Protein AF-A0A066W094-F1 (afdb_monomer)

Radius of gyration: 25.91 Å; Cα contacts (8 Å, |Δi|>4): 221; chains: 1; bounding box: 79×66×66 Å

Organism: Tilletiaria anomala (strain ATCC 24038 / CBS 436.72 / UBC 951) (NCBI:txid1037660)

Mean predicted aligned error: 10.12 Å

Nearest PDB structures (foldseek):
  5d5u-assembly1_B-2  TM=9.023E-01  e=1.800E-08  Homo sapiens
  7dci-assembly1_A-2  TM=9.172E-01  e=3.252E-08  Homo sapiens
  5d8l-assembly2_F  TM=9.053E-01  e=8.891E-08  Homo sapiens
  5d8l-assembly1_B  TM=8.427E-01  e=3.065E-08  Homo sapiens
  7dcj-assembly1_A  TM=9.134E-01  e=1.918E-07  Homo sapiens

InterPro domains:
  IPR000232 Heat shock factor (HSF)-type, DNA-binding [PF00447] (23-150)
  IPR000232 Heat shock factor (HSF)-type, DNA-binding [SM00415] (19-151)
  IPR036388 Winged helix-like DNA-binding domain superfamily [G3DSA:1.10.10.10] (17-151)
  IPR036390 Winged helix DNA-binding domain superfamily [SSF46785] (19-149)

Solvent-accessible surface area (backbone atoms only — not comparable to full-atom values): 10639 Å² total; per-residue (Å²): 133,63,67,66,58,54,32,48,53,49,22,46,78,42,62,24,79,90,35,20,46,72,65,58,31,46,53,48,46,46,56,75,36,51,94,81,30,45,83,39,34,28,62,40,83,81,28,49,28,43,37,28,45,59,45,68,67,50,41,48,45,39,14,68,68,48,31,49,75,80,38,102,48,55,46,62,68,60,52,52,48,51,42,50,38,54,59,39,41,79,51,66,45,62,36,69,51,53,76,59,42,49,50,49,31,52,75,71,68,50,79,46,84,52,94,59,80,58,27,48,9,42,33,66,73,66,41,60,50,49,35,35,33,37,102,50,54,36,78,88,39,69,86,42,43,38,76,59,56,65,60,76,84,73,71,79,79,80,78,81,85,75,83,88,80,86,81,92,85,80,92,84,83,87,82,88,80,87,91,136

pLDDT: mean 84.47, std 20.05, range [33.81, 98.19]

Foldseek 3Di:
DQLVVQLQVLQVVQVHCLQFPLLLSLVLSLAVCCVPRVLAWYADLQQFKIKGAPPPVSLQCCLPPPCVSSHVHSDPVVNVVVCVQLPWDKDDQLDADDPRLVVVCVVVVQQQPDPDSRSRGNCSRRPHIIMTGDPQRGNVRSNSRSVGDGDPCPDPPPPDDDDDDDDDDDDDDDDDDDDD

Sequence (180 aa):
MDEAMQVAAIRDRLGGAANCSAFISKLWYLMISPDLYAQYIHWSESGDAIVMSNDADLANEFAADVLPKLFKHGNNASFVRQLNLYGFQRISSTRPLDATELKVAKARGINVNGTGHAAASAQTLYGSHSSFTHPRFQRDMETLLPSMKPRSSKKPKRATASAAGAGANGEKGDSDGEDE

Structure (mmCIF, N/CA/C/O backbone):
data_AF-A0A066W094-F1
#
_entry.id   AF-A0A066W094-F1
#
loop_
_atom_site.group_PDB
_atom_site.id
_atom_site.type_symbol
_atom_site.label_atom_id
_atom_site.label_alt_id
_atom_site.label_comp_id
_atom_site.label_asym_id
_atom_site.label_entity_id
_atom_site.label_seq_id
_atom_site.pdbx_PDB_ins_code
_atom_site.Cartn_x
_atom_site.Cartn_y
_atom_site.Cartn_z
_atom_site.occupancy
_atom_site.B_iso_or_equiv
_atom_site.auth_seq_id
_atom_site.auth_comp_id
_atom_site.auth_asym_id
_atom_site.auth_atom_id
_atom_site.pdbx_PDB_model_num
ATOM 1 N N . MET A 1 1 ? 20.710 -4.833 4.803 1.00 56.56 1 MET A N 1
ATOM 2 C CA . MET A 1 1 ? 20.477 -5.717 3.640 1.00 56.56 1 MET A CA 1
ATOM 3 C C . MET A 1 1 ? 19.963 -4.867 2.497 1.00 56.56 1 MET A C 1
ATOM 5 O O . MET A 1 1 ? 19.201 -3.949 2.760 1.00 56.56 1 MET A O 1
ATOM 9 N N . ASP A 1 2 ? 20.394 -5.140 1.271 1.00 86.19 2 ASP A N 1
ATOM 10 C CA . ASP A 1 2 ? 19.961 -4.405 0.079 1.00 86.19 2 ASP A CA 1
ATOM 11 C C . ASP A 1 2 ? 18.500 -4.757 -0.272 1.00 86.19 2 ASP A C 1
ATOM 13 O O . ASP A 1 2 ? 18.184 -5.920 -0.537 1.00 86.19 2 ASP A O 1
ATOM 17 N N . GLU A 1 3 ? 17.596 -3.771 -0.240 1.00 88.94 3 GLU A N 1
ATOM 18 C CA . GLU A 1 3 ? 16.180 -3.935 -0.613 1.00 88.94 3 GLU A CA 1
ATOM 19 C C . GLU A 1 3 ? 16.045 -4.487 -2.040 1.00 88.94 3 GLU A C 1
ATOM 21 O O . GLU A 1 3 ? 15.190 -5.334 -2.312 1.00 88.94 3 GLU A O 1
ATOM 26 N N . ALA A 1 4 ? 16.935 -4.076 -2.952 1.00 88.56 4 ALA A N 1
ATOM 27 C CA . ALA A 1 4 ? 16.919 -4.537 -4.334 1.00 88.56 4 ALA A CA 1
ATOM 28 C C . ALA A 1 4 ? 17.173 -6.047 -4.433 1.00 88.56 4 ALA A C 1
ATOM 30 O O . ALA A 1 4 ? 16.529 -6.730 -5.235 1.00 88.56 4 ALA A O 1
ATOM 31 N N . MET A 1 5 ? 18.054 -6.582 -3.585 1.00 91.50 5 MET A N 1
ATOM 32 C CA . MET A 1 5 ? 18.352 -8.011 -3.523 1.00 91.50 5 MET A CA 1
ATOM 33 C C . MET A 1 5 ? 17.151 -8.821 -3.016 1.00 91.50 5 MET A C 1
ATOM 35 O O . MET A 1 5 ? 16.833 -9.868 -3.579 1.00 91.50 5 MET A O 1
ATOM 39 N N . GLN A 1 6 ? 16.434 -8.321 -2.005 1.00 92.75 6 GLN A N 1
ATOM 40 C CA . GLN A 1 6 ? 15.225 -8.983 -1.495 1.00 92.75 6 GLN A CA 1
ATOM 41 C C . GLN A 1 6 ? 14.099 -8.987 -2.535 1.00 92.75 6 GLN A C 1
ATOM 43 O O . GLN A 1 6 ? 13.471 -10.019 -2.778 1.00 92.75 6 GLN A O 1
ATOM 48 N N . VAL A 1 7 ? 13.890 -7.860 -3.221 1.00 93.44 7 VAL A N 1
ATOM 49 C CA . VAL A 1 7 ? 12.929 -7.764 -4.329 1.00 93.44 7 VAL A CA 1
ATOM 50 C C . VAL A 1 7 ? 13.306 -8.704 -5.476 1.00 93.44 7 VAL A C 1
ATOM 52 O O . VAL A 1 7 ? 12.422 -9.326 -6.070 1.00 93.44 7 VAL A O 1
ATOM 55 N N . ALA A 1 8 ? 14.597 -8.824 -5.801 1.00 92.38 8 ALA A N 1
ATOM 56 C CA . ALA A 1 8 ? 15.073 -9.752 -6.823 1.00 92.38 8 ALA A CA 1
ATOM 57 C C . ALA A 1 8 ? 14.789 -11.209 -6.433 1.00 92.38 8 ALA A C 1
ATOM 59 O O . ALA A 1 8 ? 14.259 -11.952 -7.256 1.00 92.38 8 ALA A O 1
ATOM 60 N N . ALA A 1 9 ? 15.041 -11.586 -5.176 1.00 93.38 9 ALA A N 1
ATOM 61 C CA . ALA A 1 9 ? 14.736 -12.919 -4.661 1.00 93.38 9 ALA A CA 1
ATOM 62 C C . ALA A 1 9 ? 13.231 -13.235 -4.709 1.00 93.38 9 ALA A C 1
ATOM 64 O O . ALA A 1 9 ? 12.845 -14.314 -5.153 1.00 93.38 9 ALA A O 1
ATOM 65 N N . ILE A 1 10 ? 12.364 -12.288 -4.326 1.00 92.94 10 ILE A N 1
ATOM 66 C CA . ILE A 1 10 ? 10.904 -12.429 -4.475 1.00 92.94 10 ILE A CA 1
ATOM 67 C C . ILE A 1 10 ? 10.548 -12.669 -5.940 1.00 92.94 10 ILE A C 1
ATOM 69 O O . ILE A 1 10 ? 9.823 -13.602 -6.272 1.00 92.94 10 ILE A O 1
ATOM 73 N N . ARG A 1 11 ? 11.073 -11.832 -6.837 1.00 92.31 11 ARG A N 1
ATOM 74 C CA . ARG A 1 11 ? 10.757 -11.918 -8.262 1.00 92.31 11 ARG A CA 1
ATOM 75 C C . ARG A 1 11 ? 11.205 -13.244 -8.871 1.00 92.31 11 ARG A C 1
ATOM 77 O O . ARG A 1 11 ? 10.486 -13.767 -9.715 1.00 92.31 11 ARG A O 1
ATOM 84 N N . ASP A 1 12 ? 12.350 -13.774 -8.455 1.00 92.25 12 ASP A N 1
ATOM 85 C CA . ASP A 1 12 ? 12.863 -15.068 -8.907 1.00 92.25 12 ASP A CA 1
ATOM 86 C C . ASP A 1 12 ? 11.937 -16.221 -8.491 1.00 92.25 12 ASP A C 1
ATOM 88 O O . ASP A 1 12 ? 11.454 -16.963 -9.348 1.00 92.25 12 ASP A O 1
ATOM 92 N N . ARG A 1 13 ? 11.544 -16.275 -7.208 1.00 92.50 13 ARG A N 1
ATOM 93 C CA . ARG A 1 13 ? 10.569 -17.261 -6.698 1.00 92.50 13 ARG A CA 1
ATOM 94 C C . ARG A 1 13 ? 9.213 -17.192 -7.404 1.00 92.50 13 ARG A C 1
ATOM 96 O O . ARG A 1 13 ? 8.546 -18.209 -7.555 1.00 92.50 13 ARG A O 1
ATOM 103 N N . LEU A 1 14 ? 8.819 -16.009 -7.879 1.00 90.56 14 LEU A N 1
ATOM 104 C CA . LEU A 1 14 ? 7.585 -15.775 -8.639 1.00 90.56 14 LEU A CA 1
ATOM 105 C C . LEU A 1 14 ? 7.709 -16.101 -10.145 1.00 90.56 14 LEU A C 1
ATOM 107 O O . LEU A 1 14 ? 6.911 -15.629 -10.960 1.00 90.56 14 LEU A O 1
ATOM 111 N N . GLY A 1 15 ? 8.706 -16.900 -10.537 1.00 85.44 15 GLY A N 1
ATOM 112 C CA . GLY A 1 15 ? 8.933 -17.310 -11.924 1.00 85.44 15 GLY A CA 1
ATOM 113 C C . GLY A 1 15 ? 9.719 -16.286 -12.744 1.00 85.44 15 GLY A C 1
ATOM 114 O O . GLY A 1 15 ? 9.632 -16.276 -13.975 1.00 85.44 15 GLY A O 1
ATOM 115 N N . GLY A 1 16 ? 10.459 -15.403 -12.077 1.00 87.56 16 GLY A N 1
ATOM 116 C CA . GLY A 1 16 ? 11.362 -14.445 -12.697 1.00 87.56 16 GLY A CA 1
ATOM 117 C C . GLY A 1 16 ? 10.671 -13.310 -13.453 1.00 87.56 16 GLY A C 1
ATOM 118 O O . GLY A 1 16 ? 9.465 -13.058 -13.369 1.00 87.56 16 GLY A O 1
ATOM 119 N N . ALA A 1 17 ? 11.478 -12.585 -14.227 1.00 81.50 17 ALA A N 1
ATOM 120 C CA . ALA A 1 17 ? 11.065 -11.353 -14.887 1.00 81.50 17 ALA A CA 1
ATOM 121 C C . ALA A 1 17 ? 9.948 -11.502 -15.926 1.00 81.50 17 ALA A C 1
ATOM 123 O O . ALA A 1 17 ? 9.239 -10.524 -16.177 1.00 81.50 17 ALA A O 1
ATOM 124 N N . ALA A 1 18 ? 9.811 -12.694 -16.506 1.00 82.19 18 ALA A N 1
ATOM 125 C CA . ALA A 1 18 ? 8.803 -13.016 -17.508 1.00 82.19 18 ALA A CA 1
ATOM 126 C C . ALA A 1 18 ? 7.404 -13.212 -16.902 1.00 82.19 18 ALA A C 1
ATOM 128 O O . ALA A 1 18 ? 6.409 -12.918 -17.563 1.00 82.19 18 ALA A O 1
ATOM 129 N N . ASN A 1 19 ? 7.335 -13.677 -15.651 1.00 84.69 19 ASN A N 1
ATOM 130 C CA . ASN A 1 19 ? 6.083 -14.064 -15.007 1.00 84.69 19 ASN A CA 1
ATOM 131 C C . ASN A 1 19 ? 5.633 -13.053 -13.952 1.00 84.69 19 ASN A C 1
ATOM 133 O O . ASN A 1 19 ? 4.448 -12.757 -13.874 1.00 84.69 19 ASN A O 1
ATOM 137 N N . CYS A 1 20 ? 6.553 -12.444 -13.202 1.00 89.81 20 CYS A N 1
ATOM 138 C CA . CYS A 1 20 ? 6.212 -11.398 -12.243 1.00 89.81 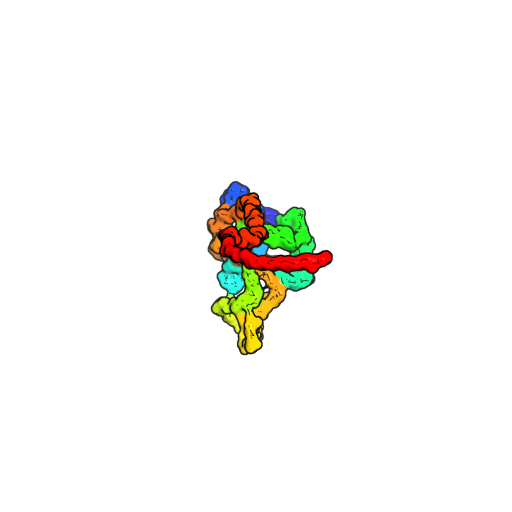20 CYS A CA 1
ATOM 139 C C . CYS A 1 20 ? 6.740 -10.031 -12.679 1.00 89.81 20 CYS A C 1
ATOM 141 O O . CYS A 1 20 ? 7.943 -9.815 -12.898 1.00 89.81 20 CYS A O 1
ATOM 143 N N . SER A 1 21 ? 5.824 -9.066 -12.759 1.00 93.00 21 SER A N 1
ATOM 144 C CA . SER A 1 21 ? 6.192 -7.687 -13.045 1.00 93.00 21 SER A CA 1
ATOM 145 C C . SER A 1 21 ? 7.008 -7.093 -11.895 1.00 93.00 21 SER A C 1
ATOM 147 O O . SER A 1 21 ? 6.819 -7.432 -10.726 1.00 93.00 21 SER A O 1
ATOM 149 N N . ALA A 1 22 ? 7.897 -6.154 -12.228 1.00 92.75 22 ALA A N 1
ATOM 150 C CA . ALA A 1 22 ? 8.702 -5.465 -11.224 1.00 92.75 22 ALA A CA 1
ATOM 151 C C . ALA A 1 22 ? 7.846 -4.644 -10.245 1.00 92.75 22 ALA A C 1
ATOM 153 O O . ALA A 1 22 ? 8.246 -4.463 -9.101 1.00 92.75 22 ALA A O 1
ATOM 154 N N . PHE A 1 23 ? 6.688 -4.132 -10.681 1.00 95.81 23 PHE A N 1
ATOM 155 C CA . PHE A 1 23 ? 5.778 -3.414 -9.788 1.00 95.81 23 PHE A CA 1
ATOM 156 C C . PHE A 1 23 ? 5.195 -4.356 -8.733 1.00 95.81 23 PHE A C 1
ATOM 158 O O . PHE A 1 23 ? 5.250 -4.033 -7.553 1.00 95.81 23 PHE A O 1
ATOM 165 N N . ILE A 1 24 ? 4.707 -5.532 -9.140 1.00 96.44 24 ILE A N 1
ATOM 166 C CA . ILE A 1 24 ? 4.078 -6.487 -8.222 1.00 96.44 24 ILE A CA 1
ATOM 167 C C . ILE A 1 24 ? 5.087 -7.058 -7.228 1.00 96.44 24 ILE A C 1
ATOM 169 O O . ILE A 1 24 ? 4.776 -7.106 -6.045 1.00 96.44 24 ILE A O 1
ATOM 173 N N . SER A 1 25 ? 6.310 -7.394 -7.652 1.00 95.94 25 SER A N 1
ATOM 174 C CA . SER A 1 25 ? 7.335 -7.890 -6.721 1.00 95.94 25 SER A CA 1
ATOM 175 C C . SER A 1 25 ? 7.742 -6.840 -5.677 1.00 95.94 25 SER A C 1
ATOM 177 O O . SER A 1 25 ? 7.956 -7.175 -4.518 1.00 95.94 25 SER A O 1
ATOM 179 N N . LYS A 1 26 ? 7.822 -5.559 -6.068 1.00 96.94 26 LYS A N 1
ATOM 180 C CA . LYS A 1 26 ? 8.130 -4.442 -5.153 1.00 96.94 26 LYS A CA 1
ATOM 181 C C . LYS A 1 26 ? 6.974 -4.122 -4.217 1.00 96.94 26 LYS A C 1
ATOM 183 O O . LYS A 1 26 ? 7.194 -3.875 -3.039 1.00 96.94 26 LYS A O 1
ATOM 188 N N . LEU A 1 27 ? 5.750 -4.129 -4.743 1.00 97.62 27 LEU A N 1
ATOM 189 C CA . LEU A 1 27 ? 4.548 -3.955 -3.940 1.00 97.62 27 LEU A CA 1
ATOM 190 C C . LEU A 1 27 ? 4.421 -5.084 -2.916 1.00 97.62 27 LEU A C 1
ATOM 192 O O . LEU A 1 27 ? 4.151 -4.817 -1.758 1.00 97.62 27 LEU A O 1
ATOM 196 N N . TRP A 1 28 ? 4.665 -6.330 -3.322 1.00 97.19 28 TRP A N 1
ATOM 197 C CA . TRP A 1 28 ? 4.665 -7.469 -2.410 1.00 97.19 28 TRP A CA 1
ATOM 198 C C . TRP A 1 28 ? 5.713 -7.322 -1.309 1.00 97.19 28 TRP A C 1
ATOM 200 O O . TRP A 1 28 ? 5.370 -7.462 -0.143 1.00 97.19 28 TRP A O 1
ATOM 210 N N . TYR A 1 29 ? 6.947 -6.947 -1.664 1.00 96.69 29 TYR A N 1
ATOM 211 C CA . TYR A 1 29 ? 8.009 -6.659 -0.697 1.00 96.69 29 TYR A CA 1
ATOM 212 C C . TYR A 1 29 ? 7.577 -5.634 0.364 1.00 96.69 29 TYR A C 1
ATOM 214 O O . TYR A 1 29 ? 7.692 -5.913 1.553 1.00 96.69 29 TYR A O 1
ATOM 222 N N . LEU A 1 30 ? 6.990 -4.502 -0.051 1.00 97.06 30 LEU A N 1
ATOM 223 C CA . LEU A 1 30 ? 6.445 -3.503 0.881 1.00 97.06 30 LEU A CA 1
ATOM 224 C C . LEU A 1 30 ? 5.439 -4.114 1.866 1.00 97.06 30 LEU A C 1
ATOM 226 O O . LEU A 1 30 ? 5.439 -3.781 3.046 1.00 97.06 30 LEU A O 1
ATOM 230 N N . MET A 1 31 ? 4.596 -5.021 1.378 1.00 97.38 31 MET A N 1
ATOM 231 C CA . MET A 1 31 ? 3.495 -5.607 2.140 1.00 97.38 31 MET A CA 1
ATOM 232 C C . MET A 1 31 ? 3.925 -6.737 3.087 1.00 97.38 31 MET A C 1
ATOM 234 O O . MET A 1 31 ? 3.209 -7.018 4.048 1.00 97.38 31 MET A O 1
ATOM 238 N N . ILE A 1 32 ? 5.060 -7.397 2.833 1.00 95.62 32 ILE A N 1
ATOM 239 C CA . ILE A 1 32 ? 5.590 -8.487 3.677 1.00 95.62 32 ILE A CA 1
ATOM 240 C C . ILE A 1 32 ? 6.718 -8.039 4.615 1.00 95.62 32 ILE A C 1
ATOM 242 O O . ILE A 1 32 ? 7.261 -8.858 5.352 1.00 95.62 32 ILE A O 1
ATOM 246 N N . SER A 1 33 ? 7.069 -6.752 4.607 1.00 95.56 33 SER A N 1
ATOM 247 C CA . SER A 1 33 ? 8.067 -6.154 5.502 1.00 95.56 33 SER A CA 1
ATOM 248 C C . SER A 1 33 ? 7.416 -5.140 6.458 1.00 95.56 33 SER A C 1
ATOM 250 O O . SER A 1 33 ? 7.732 -3.948 6.401 1.00 95.56 33 SER A O 1
ATOM 252 N N . PRO A 1 34 ? 6.493 -5.585 7.338 1.00 94.75 34 PRO A N 1
ATOM 253 C CA . PRO A 1 34 ? 5.750 -4.690 8.225 1.00 94.75 34 PRO A CA 1
ATOM 254 C C . PRO A 1 34 ? 6.663 -3.920 9.186 1.00 94.75 34 PRO A C 1
ATOM 256 O O . PRO A 1 34 ? 6.398 -2.751 9.443 1.00 94.75 34 PRO A O 1
ATOM 259 N N . ASP A 1 35 ? 7.774 -4.514 9.629 1.00 94.88 35 ASP A N 1
ATOM 260 C CA . ASP A 1 35 ? 8.742 -3.869 10.531 1.00 94.88 35 ASP A CA 1
ATOM 261 C C . ASP A 1 35 ? 9.352 -2.585 9.950 1.00 94.88 35 ASP A C 1
ATOM 263 O O . ASP A 1 35 ? 9.819 -1.725 10.691 1.00 94.88 35 ASP A O 1
ATOM 267 N N . LEU A 1 36 ? 9.358 -2.457 8.619 1.00 94.69 36 LEU A N 1
ATOM 268 C CA . LEU A 1 36 ? 9.921 -1.307 7.916 1.00 94.69 36 LEU A CA 1
ATOM 269 C C . LEU A 1 36 ? 8.847 -0.346 7.412 1.00 94.69 36 LEU A C 1
ATOM 271 O O . LEU A 1 36 ? 9.073 0.862 7.385 1.00 94.69 36 LEU A O 1
ATOM 275 N N . TYR A 1 37 ? 7.701 -0.870 6.963 1.00 96.88 37 TYR A N 1
ATOM 276 C CA . TYR A 1 37 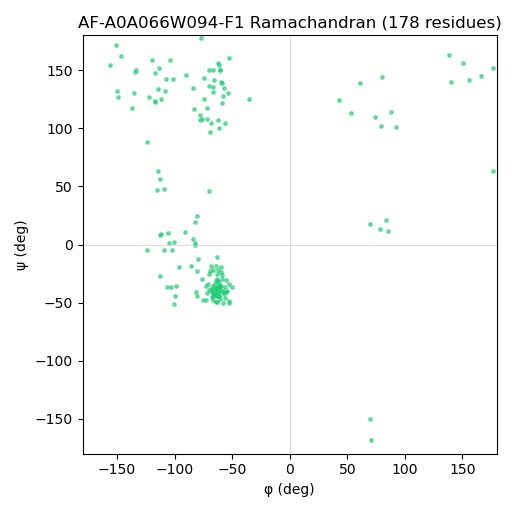? 6.766 -0.084 6.155 1.00 96.88 37 TYR A CA 1
ATOM 277 C C . TYR A 1 37 ? 5.343 0.003 6.708 1.00 96.88 37 TYR A C 1
ATOM 279 O O . TYR A 1 37 ? 4.549 0.755 6.141 1.00 96.88 37 TYR A O 1
ATOM 287 N N . ALA A 1 38 ? 5.010 -0.688 7.809 1.00 96.62 38 ALA A N 1
ATOM 288 C CA . ALA A 1 38 ? 3.628 -0.770 8.299 1.00 96.62 38 ALA A CA 1
ATOM 289 C C . ALA A 1 38 ? 2.999 0.592 8.635 1.00 96.62 38 ALA A C 1
ATOM 291 O O . ALA A 1 38 ? 1.783 0.731 8.539 1.00 96.62 38 ALA A O 1
ATOM 292 N N . GLN A 1 39 ? 3.804 1.601 8.982 1.00 96.62 39 GLN A N 1
ATOM 293 C CA . GLN A 1 39 ? 3.314 2.961 9.230 1.00 96.62 39 GLN A CA 1
ATOM 294 C C . GLN A 1 39 ? 2.834 3.686 7.960 1.00 96.62 39 GLN A C 1
ATOM 296 O O . GLN A 1 39 ? 1.967 4.552 8.038 1.00 96.62 39 GLN A O 1
ATOM 301 N N . TYR A 1 40 ? 3.347 3.316 6.782 1.00 97.44 40 TYR A N 1
ATOM 302 C CA . TYR A 1 40 ? 2.957 3.928 5.507 1.00 97.44 40 TYR A CA 1
ATOM 303 C C . TYR A 1 40 ? 1.949 3.076 4.741 1.00 97.44 40 TYR A C 1
ATOM 305 O O . TYR A 1 40 ? 0.991 3.598 4.168 1.00 97.44 40 TYR A O 1
ATOM 313 N N . ILE A 1 41 ? 2.201 1.767 4.682 1.00 98.12 41 ILE A N 1
ATOM 314 C CA . ILE A 1 41 ? 1.460 0.816 3.863 1.00 98.12 41 ILE A CA 1
ATOM 315 C C . ILE A 1 41 ? 1.444 -0.556 4.537 1.00 98.12 41 ILE A C 1
ATOM 317 O O . ILE A 1 41 ? 2.482 -1.111 4.888 1.00 98.12 41 ILE A O 1
ATOM 321 N N . HIS A 1 42 ? 0.255 -1.120 4.713 1.00 97.94 42 HIS A N 1
ATOM 322 C CA . HIS A 1 42 ? 0.086 -2.417 5.356 1.00 97.94 42 HIS A CA 1
ATOM 323 C C . HIS A 1 42 ? -1.155 -3.145 4.841 1.00 97.94 42 HIS A C 1
ATOM 325 O O . HIS A 1 42 ? -1.972 -2.612 4.090 1.00 97.94 42 HIS A O 1
ATOM 331 N N . TRP A 1 43 ? -1.303 -4.402 5.244 1.00 98.00 43 TRP A N 1
ATOM 332 C CA . TRP A 1 43 ? -2.522 -5.162 5.002 1.00 98.00 43 TRP A CA 1
ATOM 333 C C . TRP A 1 43 ? -3.653 -4.697 5.923 1.00 98.00 43 TRP A C 1
ATOM 335 O O . TRP A 1 43 ? -3.431 -4.449 7.106 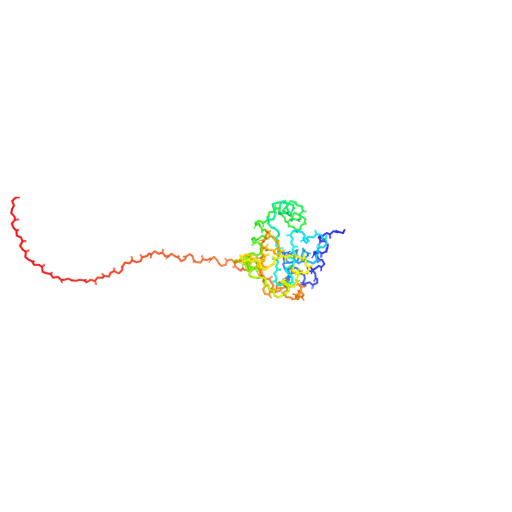1.00 98.00 43 TRP A O 1
ATOM 345 N N . SER A 1 44 ? -4.877 -4.684 5.405 1.00 96.94 44 SER A N 1
ATOM 346 C CA . SER A 1 44 ? -6.102 -4.757 6.220 1.00 96.94 44 SER A CA 1
ATOM 347 C C . SER A 1 44 ? -6.070 -5.959 7.169 1.00 96.94 44 SER A C 1
ATOM 349 O O . SER A 1 44 ? -5.323 -6.913 6.949 1.00 96.94 44 SER A O 1
ATOM 351 N N . GLU A 1 45 ? -6.887 -5.952 8.223 1.00 95.81 45 GLU A N 1
ATOM 352 C CA . GLU A 1 45 ? -6.845 -7.030 9.225 1.00 95.81 45 GLU A CA 1
ATOM 353 C C . GLU A 1 45 ? -7.214 -8.394 8.602 1.00 95.81 45 GLU A C 1
ATOM 355 O O . GLU A 1 45 ? -6.574 -9.406 8.891 1.00 95.81 45 GLU A O 1
ATOM 360 N N . SER A 1 46 ? -8.155 -8.396 7.653 1.00 94.19 46 SER A N 1
ATOM 361 C CA . SER A 1 46 ? -8.557 -9.528 6.800 1.00 94.19 46 SER A CA 1
ATOM 362 C C . SER A 1 46 ? -7.486 -10.001 5.806 1.00 94.19 46 SER A C 1
ATOM 364 O O . SER A 1 46 ? -7.542 -11.142 5.355 1.00 94.19 46 SER A O 1
ATOM 366 N N . GLY A 1 47 ? -6.512 -9.157 5.448 1.00 96.38 47 GLY A N 1
ATOM 367 C CA . GLY A 1 47 ? -5.445 -9.498 4.499 1.00 96.38 47 GLY A CA 1
ATOM 368 C C . GLY A 1 47 ? -5.844 -9.461 3.017 1.00 96.38 47 GLY A C 1
ATOM 369 O O . GLY A 1 47 ? -5.091 -9.954 2.177 1.00 96.38 47 GLY A O 1
ATOM 370 N N . ASP A 1 48 ? -6.993 -8.876 2.671 1.00 95.94 48 ASP A N 1
ATOM 371 C CA . ASP A 1 48 ? -7.545 -8.823 1.302 1.00 95.94 48 ASP A CA 1
ATOM 372 C C . ASP A 1 48 ? -7.498 -7.423 0.653 1.00 95.94 48 ASP A C 1
ATOM 374 O O . ASP A 1 48 ? -7.819 -7.241 -0.529 1.00 95.94 48 ASP A O 1
ATOM 378 N N . ALA A 1 49 ? -7.072 -6.427 1.424 1.00 97.38 49 ALA A N 1
ATOM 379 C CA . ALA A 1 49 ? -6.852 -5.062 0.976 1.00 97.38 49 ALA A CA 1
ATOM 380 C C . ALA A 1 49 ? -5.521 -4.497 1.482 1.00 97.38 49 ALA A C 1
ATOM 382 O O . ALA A 1 49 ? -5.067 -4.807 2.585 1.00 97.38 49 ALA A O 1
ATOM 383 N N . ILE A 1 50 ? -4.945 -3.613 0.674 1.00 98.00 50 ILE A N 1
ATOM 384 C CA . ILE A 1 50 ? -3.847 -2.712 1.015 1.00 98.00 50 ILE A CA 1
ATOM 385 C C . ILE A 1 50 ? -4.449 -1.481 1.686 1.00 98.00 50 ILE A C 1
ATOM 387 O O . ILE A 1 50 ? -5.417 -0.921 1.174 1.00 98.00 50 ILE A O 1
ATOM 391 N N . VAL A 1 51 ? -3.864 -1.038 2.790 1.00 98.06 51 VAL A N 1
ATOM 392 C CA . VAL A 1 51 ? -4.198 0.194 3.507 1.00 98.06 51 VAL A CA 1
ATOM 393 C C . VAL A 1 51 ? -2.971 1.098 3.459 1.00 98.06 51 VAL A C 1
ATOM 395 O O . VAL A 1 51 ? -1.883 0.682 3.844 1.00 98.06 51 VAL A O 1
ATOM 398 N N . MET A 1 52 ? -3.135 2.312 2.941 1.00 98.00 52 MET A N 1
ATOM 399 C CA . MET A 1 52 ? -2.093 3.338 2.880 1.00 98.00 52 MET A CA 1
ATOM 400 C C . MET A 1 52 ? -2.478 4.519 3.762 1.00 98.00 52 MET A C 1
ATOM 402 O O . MET A 1 52 ? -3.607 5.000 3.653 1.00 98.00 52 MET A O 1
ATOM 406 N N . SER A 1 53 ? -1.551 5.020 4.575 1.00 96.94 53 SER A N 1
ATOM 407 C CA . SER A 1 53 ? -1.776 6.238 5.356 1.00 96.94 53 SER A CA 1
ATOM 408 C C . SER A 1 53 ? -1.912 7.458 4.437 1.00 96.94 53 SER A C 1
ATOM 410 O O . SER A 1 53 ? -1.149 7.625 3.485 1.00 96.94 53 SER A O 1
ATOM 412 N N . ASN A 1 54 ? -2.899 8.308 4.718 1.00 95.69 54 ASN A N 1
ATOM 413 C CA . ASN A 1 54 ? -3.046 9.636 4.117 1.00 95.69 54 ASN A CA 1
ATOM 414 C C . ASN A 1 54 ? -2.668 10.745 5.114 1.00 95.69 54 ASN A C 1
ATOM 416 O O . ASN A 1 54 ? -2.970 11.913 4.861 1.00 95.69 54 ASN A O 1
ATOM 420 N N . ASP A 1 55 ? -2.087 10.394 6.263 1.00 96.44 55 ASP A N 1
ATOM 421 C CA . ASP A 1 55 ? -1.458 11.386 7.128 1.00 96.44 55 ASP A CA 1
ATOM 422 C C . ASP A 1 55 ? -0.384 12.143 6.334 1.00 96.44 55 ASP A C 1
ATOM 424 O O . ASP A 1 55 ? 0.362 11.536 5.563 1.00 96.44 55 ASP A O 1
ATOM 428 N N . ALA A 1 56 ? -0.358 13.469 6.459 1.00 96.38 56 ALA A N 1
ATOM 429 C CA . ALA A 1 56 ? 0.466 14.308 5.597 1.00 96.38 56 ALA A CA 1
ATOM 430 C C . ALA A 1 56 ? 1.961 14.016 5.779 1.00 96.38 56 ALA A C 1
ATOM 432 O O . ALA A 1 56 ? 2.686 13.934 4.785 1.00 96.38 56 ALA A O 1
ATOM 433 N N . ASP A 1 57 ? 2.405 13.809 7.017 1.00 96.94 57 ASP A N 1
ATOM 434 C CA . ASP A 1 57 ? 3.814 13.601 7.331 1.00 96.94 57 ASP A CA 1
ATOM 435 C C . ASP A 1 57 ? 4.253 12.211 6.867 1.00 96.94 57 ASP A C 1
ATOM 437 O O . ASP A 1 57 ? 5.218 12.088 6.110 1.00 96.94 57 ASP A O 1
ATOM 441 N N . LEU A 1 58 ? 3.465 11.178 7.185 1.00 97.19 58 LEU A N 1
ATOM 442 C CA . LEU A 1 58 ? 3.747 9.806 6.746 1.00 97.19 58 LEU A CA 1
ATOM 443 C C . LEU A 1 58 ? 3.680 9.656 5.221 1.00 97.19 58 LEU A C 1
ATOM 445 O O . LEU A 1 58 ? 4.497 8.952 4.627 1.00 97.19 58 LEU A O 1
ATOM 449 N N . ALA A 1 59 ? 2.728 10.314 4.555 1.00 96.69 59 ALA A N 1
ATOM 450 C CA . ALA A 1 59 ? 2.623 10.268 3.100 1.00 96.69 59 ALA A CA 1
ATOM 451 C C . ALA A 1 59 ? 3.808 10.974 2.420 1.00 96.69 59 ALA A C 1
ATOM 453 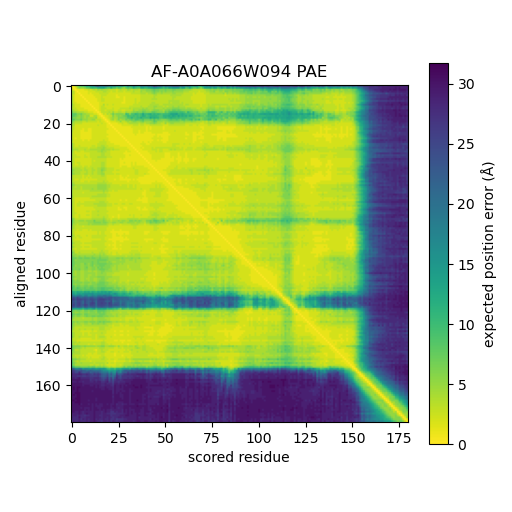O O . ALA A 1 59 ? 4.284 10.501 1.381 1.00 96.69 59 ALA A O 1
ATOM 454 N N . ASN A 1 60 ? 4.289 12.085 2.985 1.00 97.25 60 ASN A N 1
ATOM 455 C CA . ASN A 1 60 ? 5.468 12.792 2.487 1.00 97.25 60 ASN A CA 1
ATOM 456 C C . ASN A 1 60 ? 6.738 11.956 2.676 1.00 97.25 60 ASN A C 1
ATOM 458 O O . ASN A 1 60 ? 7.509 11.804 1.730 1.00 97.25 60 ASN A O 1
ATOM 462 N N . GLU A 1 61 ? 6.916 11.357 3.852 1.00 97.69 61 GLU A N 1
ATOM 463 C CA . GLU A 1 61 ? 8.043 10.475 4.161 1.00 97.69 61 GLU A CA 1
ATOM 464 C C . GLU A 1 61 ? 8.047 9.228 3.263 1.00 97.69 61 GLU A C 1
ATOM 466 O O . GLU A 1 61 ? 9.062 8.897 2.651 1.00 97.69 61 GLU A O 1
ATOM 471 N N . PHE A 1 62 ? 6.892 8.585 3.058 1.00 97.88 62 PHE A N 1
ATOM 472 C CA . PHE A 1 62 ? 6.775 7.458 2.128 1.00 97.88 62 PHE A CA 1
ATOM 473 C C . PHE A 1 62 ? 7.215 7.843 0.707 1.00 97.88 62 PHE A C 1
ATOM 475 O O . PHE A 1 62 ? 7.941 7.094 0.043 1.00 97.88 62 PHE A O 1
ATOM 482 N N . ALA A 1 63 ? 6.818 9.029 0.240 1.00 97.50 63 ALA A N 1
ATOM 483 C CA . ALA A 1 63 ? 7.186 9.525 -1.079 1.00 97.50 63 ALA A CA 1
ATOM 484 C C . ALA A 1 63 ? 8.668 9.902 -1.202 1.00 97.50 63 ALA A C 1
ATOM 486 O O . ALA A 1 63 ? 9.254 9.643 -2.253 1.00 97.50 63 ALA A O 1
ATOM 487 N N . ALA A 1 64 ? 9.259 10.499 -0.169 1.00 97.25 64 ALA A N 1
ATOM 488 C CA . ALA A 1 64 ? 10.641 10.969 -0.183 1.00 97.25 64 ALA A CA 1
ATOM 489 C C . ALA A 1 64 ? 11.654 9.846 0.083 1.00 97.25 64 ALA A C 1
ATOM 491 O O . ALA A 1 64 ? 12.668 9.763 -0.608 1.00 97.25 64 ALA A O 1
ATOM 492 N N . ASP A 1 65 ? 11.351 8.943 1.017 1.00 95.88 65 ASP A N 1
ATOM 493 C CA . ASP A 1 65 ? 12.356 8.047 1.593 1.00 95.88 65 ASP A CA 1
ATOM 494 C C . ASP A 1 65 ? 12.154 6.580 1.220 1.00 95.88 65 ASP A C 1
ATOM 496 O O . ASP A 1 65 ? 13.123 5.818 1.195 1.00 95.88 65 ASP A O 1
ATOM 500 N N . VAL A 1 66 ? 10.923 6.152 0.930 1.00 96.25 66 VAL A N 1
ATOM 501 C CA . VAL A 1 66 ? 10.621 4.744 0.613 1.00 96.25 66 VAL A CA 1
ATOM 502 C C . VAL A 1 66 ? 10.485 4.538 -0.890 1.00 96.25 66 VAL A C 1
ATOM 504 O O . VAL A 1 66 ? 11.140 3.666 -1.468 1.00 96.25 66 VAL A O 1
ATOM 507 N N . LEU A 1 67 ? 9.665 5.356 -1.558 1.00 96.44 67 LEU A N 1
ATOM 508 C CA . LEU A 1 67 ? 9.412 5.192 -2.987 1.00 96.44 67 LEU A CA 1
ATOM 509 C C . LEU A 1 67 ? 10.688 5.264 -3.845 1.00 96.44 67 LEU A C 1
ATOM 511 O O . LEU A 1 67 ? 10.787 4.420 -4.729 1.00 96.44 67 LEU A O 1
ATOM 515 N N . PRO A 1 68 ? 11.679 6.149 -3.615 1.00 95.81 68 PRO A N 1
ATOM 516 C CA . PRO A 1 68 ? 12.885 6.202 -4.448 1.00 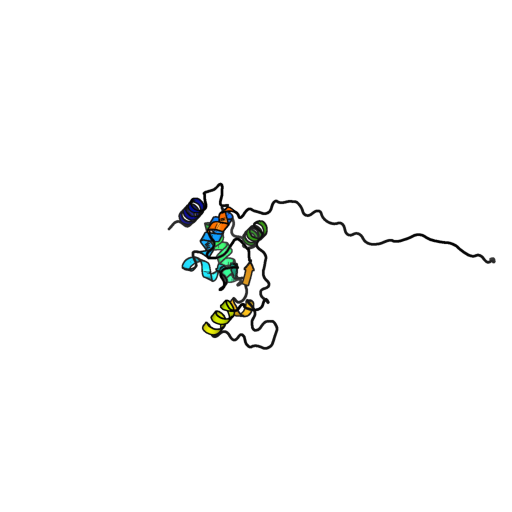95.81 68 PRO A CA 1
ATOM 517 C C . PRO A 1 68 ? 13.820 4.996 -4.303 1.00 95.81 68 PRO A C 1
ATOM 519 O O . PRO A 1 68 ? 14.590 4.711 -5.221 1.00 95.81 68 PRO A O 1
ATOM 522 N N . LYS A 1 69 ? 13.755 4.267 -3.181 1.00 94.00 69 LYS A N 1
ATOM 523 C CA . LYS A 1 69 ? 14.562 3.054 -2.972 1.00 94.00 69 LYS A CA 1
ATOM 524 C C . LYS A 1 69 ? 14.048 1.886 -3.812 1.00 94.00 69 LYS A C 1
ATOM 526 O O . LYS A 1 69 ? 14.822 1.109 -4.368 1.00 94.00 69 LYS A O 1
ATOM 531 N N . LEU A 1 70 ? 12.726 1.799 -3.975 1.00 93.56 70 LEU A N 1
ATOM 532 C CA . LEU A 1 70 ? 12.074 0.719 -4.717 1.00 93.56 70 LEU A CA 1
ATOM 533 C C . LEU A 1 70 ? 11.707 1.121 -6.149 1.00 93.56 70 LEU A C 1
ATOM 535 O O . LEU A 1 70 ? 11.795 0.311 -7.071 1.00 93.56 70 LEU A O 1
ATOM 539 N N . PHE A 1 71 ? 11.304 2.360 -6.391 1.00 94.31 71 PHE A N 1
ATOM 540 C CA . PHE A 1 71 ? 10.805 2.882 -7.663 1.00 94.31 71 PHE A CA 1
ATOM 541 C C . PHE A 1 71 ? 11.680 4.033 -8.167 1.00 94.31 71 PHE A C 1
ATOM 543 O O . PHE A 1 71 ? 12.367 4.703 -7.415 1.00 94.31 71 PHE A O 1
ATOM 550 N N . LYS A 1 72 ? 11.633 4.312 -9.474 1.00 90.62 72 LYS A N 1
ATOM 551 C CA . LYS A 1 72 ? 12.418 5.401 -10.088 1.00 90.62 72 LYS A CA 1
ATOM 552 C C . LYS A 1 72 ? 11.771 6.788 -9.908 1.00 90.62 72 LYS A C 1
ATOM 554 O O . LYS A 1 72 ? 11.955 7.660 -10.751 1.00 90.62 72 LYS A O 1
ATOM 559 N N . HIS A 1 73 ? 10.937 6.963 -8.885 1.00 92.62 73 HIS A N 1
ATOM 560 C CA . HIS A 1 73 ? 10.210 8.199 -8.595 1.00 92.62 73 HIS A CA 1
ATOM 561 C C . HIS A 1 73 ? 9.845 8.273 -7.106 1.00 92.62 73 HIS A C 1
ATOM 563 O O . HIS A 1 73 ? 9.618 7.239 -6.483 1.00 92.62 73 HIS A O 1
ATOM 569 N N . GLY A 1 74 ? 9.671 9.483 -6.575 1.00 93.94 74 GLY A N 1
ATOM 570 C CA . GLY A 1 74 ? 9.198 9.735 -5.208 1.00 93.94 74 GLY A CA 1
ATOM 571 C C . GLY A 1 74 ? 7.815 10.387 -5.170 1.00 93.94 74 GLY A C 1
ATOM 572 O O . GLY A 1 74 ? 7.671 11.501 -4.689 1.00 93.94 74 GLY A O 1
ATOM 573 N N . ASN A 1 75 ? 6.800 9.770 -5.791 1.00 95.44 75 ASN A N 1
ATOM 574 C CA . ASN A 1 75 ? 5.470 10.379 -5.922 1.00 95.44 75 ASN A CA 1
ATOM 575 C C . ASN A 1 75 ? 4.336 9.374 -5.656 1.00 95.44 75 ASN A C 1
ATOM 577 O O . ASN A 1 75 ? 4.135 8.428 -6.428 1.00 95.44 75 ASN A O 1
ATOM 581 N N . ASN A 1 76 ? 3.539 9.648 -4.619 1.00 96.88 76 ASN A N 1
ATOM 582 C CA . ASN A 1 76 ? 2.369 8.859 -4.218 1.00 96.88 76 ASN A CA 1
ATOM 583 C C . ASN A 1 76 ? 1.342 8.678 -5.341 1.00 96.88 76 ASN A C 1
ATOM 585 O O . ASN A 1 76 ? 0.829 7.580 -5.546 1.00 96.88 76 ASN A O 1
ATOM 589 N N . ALA A 1 77 ? 1.073 9.717 -6.134 1.00 96.50 77 ALA A N 1
ATOM 590 C CA . ALA A 1 77 ? 0.123 9.633 -7.240 1.00 96.50 77 ALA A CA 1
ATOM 591 C C . ALA A 1 77 ? 0.601 8.671 -8.339 1.00 96.50 77 ALA A C 1
ATOM 593 O O . ALA A 1 77 ? -0.209 7.962 -8.939 1.00 96.50 77 ALA A O 1
ATOM 594 N N . SER A 1 78 ? 1.915 8.593 -8.579 1.00 96.62 78 SER A N 1
ATOM 595 C CA . SER A 1 78 ? 2.489 7.627 -9.528 1.00 96.62 78 SER A CA 1
ATOM 596 C C . SER A 1 78 ? 2.360 6.194 -9.013 1.00 96.62 78 SER A C 1
ATOM 598 O O . SER A 1 78 ? 2.002 5.294 -9.775 1.00 96.62 78 SER A O 1
ATOM 600 N N . PHE A 1 79 ? 2.557 5.988 -7.710 1.00 97.75 79 PHE A N 1
ATOM 601 C CA . PHE A 1 79 ? 2.333 4.697 -7.064 1.00 97.75 79 PHE A CA 1
ATOM 602 C C . PHE A 1 79 ? 0.857 4.263 -7.138 1.00 97.75 79 PHE A C 1
ATOM 604 O O . 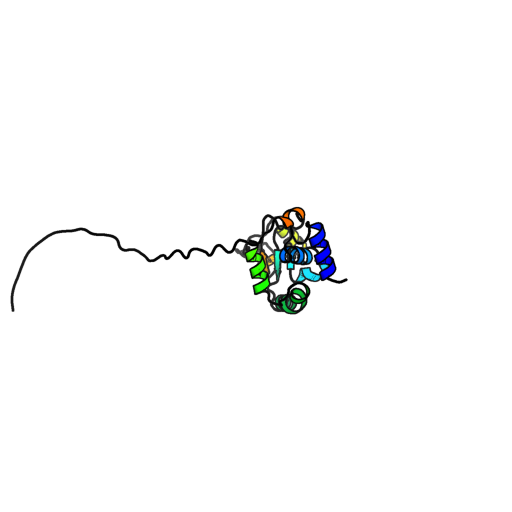PHE A 1 79 ? 0.551 3.179 -7.637 1.00 97.75 79 PHE A O 1
ATOM 611 N N . VAL A 1 80 ? -0.078 5.147 -6.773 1.00 97.31 80 VAL A N 1
ATOM 612 C CA . VAL A 1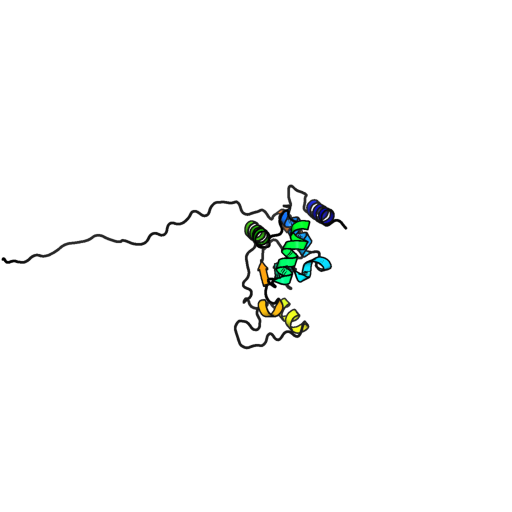 80 ? -1.527 4.901 -6.897 1.00 97.31 80 VAL A CA 1
ATOM 613 C C . VAL A 1 80 ? -1.929 4.663 -8.355 1.00 97.31 80 VAL A C 1
ATOM 615 O O . VAL A 1 80 ? -2.780 3.823 -8.654 1.00 97.31 80 VAL A O 1
ATOM 618 N N . ARG A 1 81 ? -1.294 5.348 -9.312 1.00 95.94 81 ARG A N 1
ATOM 619 C CA . ARG A 1 81 ? -1.515 5.084 -10.736 1.00 95.94 81 ARG A CA 1
ATOM 620 C C . ARG A 1 81 ? -1.112 3.663 -11.118 1.00 95.94 81 ARG A C 1
ATOM 622 O O . ARG A 1 81 ? -1.850 3.038 -11.879 1.00 95.94 81 ARG A O 1
ATOM 629 N N . GLN A 1 82 ? 0.004 3.148 -10.604 1.00 96.62 82 GLN A N 1
ATOM 630 C CA . GLN A 1 82 ? 0.393 1.757 -10.833 1.00 96.62 82 GLN A CA 1
ATOM 631 C C . GLN A 1 82 ? -0.628 0.786 -10.229 1.00 96.62 82 GLN A C 1
ATOM 633 O O . GLN A 1 82 ? -1.067 -0.111 -10.943 1.00 96.62 82 GLN A O 1
ATOM 638 N N . LEU A 1 83 ? -1.122 1.011 -9.005 1.00 97.81 83 LEU A N 1
ATOM 639 C CA . LEU A 1 83 ? -2.228 0.211 -8.448 1.00 97.81 83 LEU A CA 1
ATOM 640 C C . LEU A 1 83 ? -3.430 0.176 -9.412 1.00 97.81 83 LEU A C 1
ATOM 642 O O . LEU A 1 83 ? -3.894 -0.888 -9.826 1.00 97.81 83 LEU A O 1
ATOM 646 N N . ASN A 1 84 ? -3.866 1.340 -9.888 1.00 96.69 84 ASN A N 1
ATOM 647 C CA . ASN A 1 84 ? -4.982 1.437 -10.831 1.00 96.69 84 ASN A CA 1
ATOM 648 C C . ASN A 1 84 ? -4.712 0.721 -12.171 1.00 96.69 84 ASN A C 1
ATOM 650 O O . ASN A 1 84 ? -5.628 0.147 -12.771 1.00 96.69 84 ASN A O 1
ATOM 654 N N . LEU A 1 85 ? -3.466 0.741 -12.662 1.00 96.25 85 LEU A N 1
ATOM 655 C CA . LEU A 1 85 ? -3.066 0.017 -13.871 1.00 96.25 85 LEU A CA 1
ATOM 656 C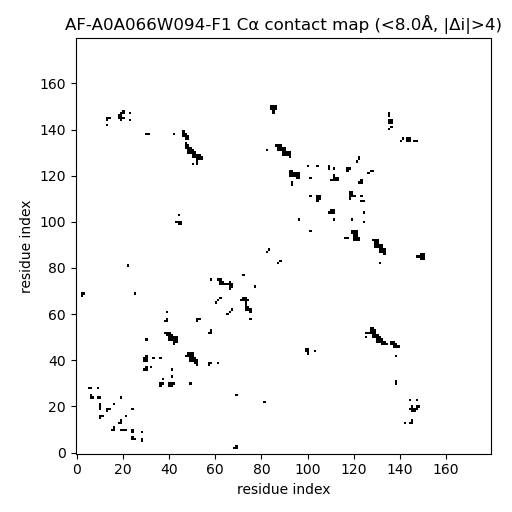 C . LEU A 1 85 ? -3.138 -1.497 -13.679 1.00 96.25 85 LEU A C 1
ATOM 658 O O . LEU A 1 85 ? -3.538 -2.184 -14.609 1.00 96.25 85 LEU A O 1
ATOM 662 N N . TYR A 1 86 ? -2.826 -2.019 -12.496 1.00 96.62 86 TYR A N 1
ATOM 663 C CA . TYR A 1 86 ? -2.944 -3.449 -12.187 1.00 96.62 86 TYR A CA 1
ATOM 664 C C . TYR A 1 86 ? -4.357 -3.873 -11.766 1.00 96.62 86 TYR A C 1
ATOM 666 O O . TYR A 1 86 ? -4.584 -5.040 -11.468 1.00 96.62 86 TYR A O 1
ATOM 674 N N . GLY A 1 87 ? -5.326 -2.955 -11.814 1.00 96.75 87 GLY A N 1
ATOM 675 C CA . GLY A 1 87 ? -6.736 -3.263 -11.584 1.00 96.75 87 GLY A CA 1
ATOM 676 C C . GLY A 1 87 ? -7.156 -3.261 -10.119 1.00 96.75 87 GLY A C 1
ATOM 677 O O . GLY A 1 87 ? -8.274 -3.685 -9.830 1.00 96.75 87 GLY A O 1
ATOM 678 N N . PHE A 1 88 ? -6.317 -2.760 -9.212 1.00 98.06 88 PHE A N 1
ATOM 679 C CA . PHE A 1 88 ? -6.729 -2.507 -7.836 1.00 98.06 88 PHE A CA 1
ATOM 680 C C . PHE A 1 88 ? -7.910 -1.533 -7.805 1.00 98.06 88 PHE A C 1
ATOM 682 O O . PHE A 1 88 ? -7.945 -0.562 -8.566 1.00 98.06 88 PHE A O 1
ATOM 689 N N . GLN A 1 89 ? -8.880 -1.807 -6.936 1.00 97.31 89 GLN A N 1
ATOM 690 C CA . GLN A 1 89 ? -10.069 -0.979 -6.756 1.00 97.31 89 GLN A CA 1
ATOM 691 C C . GLN A 1 89 ? -9.992 -0.253 -5.422 1.00 97.31 89 GLN A C 1
ATOM 693 O O . GLN A 1 89 ? -9.703 -0.873 -4.400 1.00 97.31 89 GLN A O 1
ATOM 698 N N . ARG A 1 90 ? -10.262 1.055 -5.431 1.00 96.94 90 ARG A N 1
ATOM 699 C CA . ARG A 1 90 ? -10.329 1.846 -4.202 1.00 96.94 90 ARG A CA 1
ATOM 700 C C . ARG A 1 90 ? -11.565 1.449 -3.399 1.00 96.94 90 ARG A C 1
ATOM 702 O O . ARG A 1 90 ? -12.655 1.336 -3.953 1.00 96.94 90 ARG A O 1
ATOM 709 N N . ILE A 1 91 ? -11.388 1.295 -2.096 1.00 95.81 91 ILE A N 1
ATOM 710 C CA . ILE A 1 91 ? -12.457 1.029 -1.139 1.00 95.81 91 ILE A CA 1
ATOM 711 C C . ILE A 1 91 ? -12.798 2.333 -0.408 1.00 95.81 91 ILE A C 1
ATOM 713 O O . ILE A 1 91 ? -11.910 3.137 -0.120 1.00 95.81 91 ILE A O 1
ATOM 717 N N . SER A 1 92 ? -14.083 2.565 -0.124 1.00 93.88 92 SER A N 1
ATOM 718 C CA . SER A 1 92 ? -14.499 3.733 0.662 1.00 93.88 92 SER A CA 1
ATOM 719 C C . SER A 1 92 ? -13.990 3.619 2.097 1.00 93.88 92 SER A C 1
ATOM 721 O O . SER A 1 92 ? -14.231 2.600 2.737 1.00 93.88 92 SER A O 1
ATOM 723 N N . SER A 1 93 ? -13.367 4.669 2.636 1.00 90.75 93 SER A N 1
ATOM 724 C CA . SER A 1 93 ? -12.960 4.704 4.049 1.00 90.75 93 SER A CA 1
ATOM 725 C C . SER A 1 93 ? -14.155 4.761 5.009 1.00 90.75 93 SER A C 1
ATOM 727 O O . SER A 1 93 ? -14.039 4.391 6.174 1.00 90.75 93 SER A O 1
ATOM 729 N N . THR A 1 94 ? -15.331 5.154 4.512 1.00 91.38 94 THR A N 1
ATOM 730 C CA . THR A 1 94 ? -16.594 5.127 5.264 1.00 91.38 94 THR A CA 1
ATOM 731 C C . THR A 1 94 ? -17.264 3.756 5.269 1.00 91.38 94 THR A C 1
ATOM 733 O O . THR A 1 94 ? -18.362 3.624 5.809 1.00 91.38 94 THR A O 1
ATOM 736 N N . ARG A 1 95 ? -16.660 2.733 4.642 1.00 93.12 95 ARG A N 1
ATOM 737 C CA . ARG A 1 95 ? -17.238 1.389 4.678 1.00 93.12 95 ARG A CA 1
ATOM 738 C C . ARG A 1 95 ? -17.324 0.889 6.125 1.00 93.12 95 ARG A C 1
ATOM 740 O O . ARG A 1 95 ? -16.442 1.230 6.919 1.00 93.12 95 ARG A O 1
ATOM 747 N N . PRO A 1 96 ? -18.307 0.039 6.451 1.00 91.62 96 PRO A N 1
ATOM 748 C CA . PRO A 1 96 ? -18.343 -0.641 7.736 1.00 91.62 96 PRO A CA 1
ATOM 749 C C . PRO A 1 96 ? -17.104 -1.519 7.943 1.00 91.62 96 PRO A C 1
ATOM 751 O O . PRO A 1 96 ? -16.544 -2.053 6.975 1.00 91.62 96 PRO A O 1
ATOM 754 N N . LEU A 1 97 ? -16.706 -1.683 9.204 1.00 92.06 97 LEU A N 1
ATOM 755 C CA . LEU A 1 97 ? -15.711 -2.677 9.598 1.00 92.06 97 LEU A CA 1
ATOM 756 C C . LEU A 1 97 ? -16.246 -4.093 9.370 1.00 92.06 97 LEU A C 1
ATOM 758 O O . LEU A 1 97 ? -17.417 -4.376 9.641 1.00 92.06 97 LEU A O 1
ATOM 762 N N . ASP A 1 98 ? -15.378 -4.990 8.917 1.00 92.00 98 ASP A N 1
ATOM 763 C CA . ASP A 1 98 ? -15.686 -6.418 8.908 1.00 92.00 98 ASP A CA 1
ATOM 764 C C . ASP A 1 98 ? -15.547 -7.045 10.312 1.00 92.00 98 ASP A C 1
ATOM 766 O O . ASP A 1 98 ? -15.191 -6.394 11.299 1.00 92.00 98 ASP A O 1
ATOM 770 N N . ALA A 1 99 ? -15.856 -8.339 10.430 1.00 92.19 99 ALA A N 1
ATOM 771 C CA . ALA A 1 99 ? -15.816 -9.041 11.711 1.00 92.19 99 ALA A CA 1
ATOM 772 C C . ALA A 1 99 ? -14.404 -9.125 12.327 1.00 92.19 99 ALA A C 1
ATOM 774 O O . ALA A 1 99 ? -14.278 -9.155 13.554 1.00 92.19 99 ALA A O 1
ATOM 775 N N . THR A 1 100 ? -13.355 -9.190 11.506 1.00 94.62 100 THR A N 1
ATOM 776 C CA . THR A 1 100 ? -11.956 -9.257 11.948 1.00 94.62 100 THR A CA 1
ATOM 777 C C . THR A 1 100 ? -11.503 -7.886 12.430 1.00 94.62 100 THR A C 1
ATOM 779 O O . THR A 1 100 ? -11.007 -7.748 13.547 1.00 94.62 100 THR A O 1
ATOM 782 N N . GLU A 1 101 ? -11.773 -6.853 11.645 1.00 94.88 101 GLU A N 1
ATOM 783 C CA . GLU A 1 101 ? -11.497 -5.464 11.989 1.00 94.88 101 GLU A CA 1
ATOM 784 C C . GLU A 1 101 ? -12.243 -5.015 13.246 1.00 94.88 101 GLU A C 1
ATOM 786 O O . GLU A 1 101 ? -11.672 -4.331 14.094 1.00 94.88 101 GLU A O 1
ATOM 791 N N . LEU A 1 102 ? -13.493 -5.449 13.432 1.00 92.69 102 LEU A N 1
ATOM 792 C CA . LEU A 1 102 ? -14.267 -5.141 14.633 1.00 92.69 102 LEU A CA 1
ATOM 793 C C . LEU A 1 102 ? -13.648 -5.765 15.892 1.00 92.69 102 LEU A C 1
ATOM 795 O O . LEU A 1 102 ? -13.645 -5.142 16.957 1.00 92.69 102 LEU A O 1
ATOM 799 N N . LYS A 1 103 ? -13.114 -6.990 15.791 1.00 93.12 103 LYS A N 1
ATOM 800 C CA . LYS A 1 103 ? -12.377 -7.632 16.893 1.00 93.12 103 LYS A CA 1
ATOM 801 C C . LYS A 1 103 ? -11.109 -6.851 17.222 1.00 93.12 103 LYS A C 1
ATOM 803 O O . LYS A 1 103 ? -10.842 -6.613 18.397 1.00 93.12 103 LYS A O 1
ATOM 808 N N . VAL A 1 104 ? -10.370 -6.417 16.202 1.00 94.44 104 VAL A N 1
ATOM 809 C CA . VAL A 1 104 ? -9.139 -5.637 16.376 1.00 94.44 104 VAL A CA 1
ATOM 810 C C . VAL A 1 104 ? -9.428 -4.258 16.969 1.00 94.44 104 VAL A C 1
ATOM 812 O O . VAL A 1 104 ? -8.764 -3.863 17.922 1.00 94.44 104 VAL A O 1
ATOM 815 N N . ALA A 1 105 ? -10.453 -3.553 16.487 1.00 92.81 105 ALA A N 1
ATOM 816 C CA . ALA A 1 105 ? -10.869 -2.263 17.033 1.00 92.81 105 ALA A CA 1
ATOM 817 C C . ALA A 1 105 ? -11.190 -2.370 18.532 1.00 92.81 105 ALA A C 1
ATOM 819 O O . ALA A 1 105 ? -10.682 -1.588 19.335 1.00 92.81 105 ALA A O 1
ATOM 820 N N . LYS A 1 106 ? -11.952 -3.400 18.927 1.00 91.56 106 LYS A N 1
ATOM 821 C CA . LYS A 1 106 ? -12.255 -3.683 20.338 1.00 91.56 106 LYS A CA 1
ATOM 822 C C . LYS A 1 106 ? -11.001 -4.006 21.150 1.00 91.56 106 LYS A C 1
ATOM 824 O O . LYS A 1 106 ? -10.846 -3.472 22.242 1.00 91.56 106 LYS A O 1
ATOM 829 N N . ALA A 1 107 ? -10.100 -4.834 20.619 1.00 93.56 107 ALA A N 1
ATOM 830 C CA . ALA A 1 107 ? -8.839 -5.177 21.281 1.00 93.56 107 ALA A CA 1
ATOM 831 C C . ALA A 1 107 ? -7.924 -3.954 21.482 1.00 93.56 107 ALA A C 1
ATOM 833 O O . ALA A 1 107 ? -7.210 -3.881 22.477 1.00 93.56 107 ALA A O 1
ATOM 834 N N . ARG A 1 108 ? -7.985 -2.971 20.573 1.00 93.38 108 ARG A N 1
ATOM 835 C CA . ARG A 1 108 ? -7.276 -1.684 20.675 1.00 93.38 108 ARG A CA 1
ATOM 836 C C . ARG A 1 108 ? -7.999 -0.649 21.550 1.00 93.38 108 ARG A C 1
ATOM 838 O O . ARG A 1 108 ? -7.509 0.466 21.686 1.00 93.38 108 ARG A O 1
ATOM 845 N N . GLY A 1 109 ? -9.159 -0.979 22.124 1.00 91.31 109 GLY A N 1
ATOM 846 C CA . GLY A 1 109 ? -9.960 -0.045 22.924 1.00 91.31 109 GLY A CA 1
ATOM 847 C C . GLY A 1 109 ? -10.620 1.075 22.110 1.00 91.31 109 GLY A C 1
ATOM 848 O O . GLY A 1 109 ? -11.037 2.083 22.676 1.00 91.31 109 GLY A O 1
ATOM 849 N N . ILE A 1 110 ? -10.726 0.921 20.787 1.00 90.12 110 ILE A N 1
ATOM 850 C CA . ILE A 1 110 ? -11.362 1.901 19.904 1.00 90.12 110 ILE A CA 1
ATOM 851 C C . ILE A 1 110 ? -12.881 1.815 20.078 1.00 90.12 110 ILE A C 1
ATOM 853 O O . ILE A 1 110 ? -13.489 0.754 19.905 1.00 90.12 110 ILE A O 1
ATOM 857 N N . ASN A 1 111 ? -13.515 2.946 20.393 1.00 85.31 111 ASN A N 1
ATOM 858 C CA . ASN A 1 111 ? -14.966 3.013 20.512 1.00 85.31 111 ASN A CA 1
ATOM 859 C C . ASN A 1 111 ? -15.630 3.039 19.127 1.00 85.31 111 ASN A C 1
ATOM 861 O O . ASN A 1 111 ? -15.603 4.048 18.428 1.00 85.31 111 ASN A O 1
ATOM 865 N N . VAL A 1 112 ? -16.269 1.927 18.771 1.00 83.56 112 VAL A N 1
ATOM 866 C CA . VAL A 1 112 ? -16.998 1.727 17.506 1.00 83.56 112 VAL A CA 1
ATOM 867 C C . VAL A 1 112 ? -18.524 1.785 17.667 1.00 83.56 112 VAL A C 1
ATOM 869 O O . VAL A 1 112 ? -19.252 1.623 16.695 1.00 83.56 112 VAL A O 1
ATOM 872 N N . ASN A 1 113 ? -19.026 2.030 18.883 1.00 76.69 113 ASN A N 1
ATOM 873 C CA . ASN A 1 113 ? -20.460 2.017 19.212 1.00 76.69 113 ASN A CA 1
ATOM 874 C C . ASN A 1 113 ? -21.136 3.397 19.069 1.00 76.69 113 ASN A C 1
ATOM 876 O O . ASN A 1 113 ? -22.253 3.591 19.547 1.00 76.69 113 ASN A O 1
ATOM 880 N N . GLY A 1 114 ? -20.457 4.377 18.468 1.00 68.31 114 GLY A N 1
ATOM 881 C CA . GLY A 1 114 ? -21.006 5.718 18.261 1.00 68.31 114 GLY A CA 1
ATOM 882 C C . GLY A 1 114 ? -22.248 5.730 17.361 1.00 68.31 114 GLY A C 1
ATOM 883 O O . GLY A 1 114 ? -22.464 4.851 16.527 1.00 68.31 114 GLY A O 1
ATOM 884 N N . THR A 1 115 ? -23.077 6.757 17.509 1.00 55.25 115 THR A N 1
ATOM 885 C CA . THR A 1 115 ? -24.243 6.978 16.653 1.00 55.25 115 THR A CA 1
ATOM 886 C C . THR A 1 115 ? -23.813 7.694 15.366 1.00 55.25 115 THR A C 1
ATOM 888 O O . THR A 1 115 ? -23.319 8.817 15.398 1.00 55.25 115 THR A O 1
ATOM 891 N N . GLY A 1 116 ? -23.971 7.039 14.211 1.00 64.38 116 GLY A N 1
ATOM 892 C CA . GLY A 1 116 ? -23.717 7.630 12.889 1.00 64.38 116 GLY A CA 1
ATOM 893 C C . GLY A 1 116 ? -22.996 6.697 11.912 1.00 64.38 116 GLY A C 1
ATOM 894 O O . GLY A 1 116 ? -22.375 5.715 12.309 1.00 64.38 116 GLY A O 1
ATOM 895 N N . HIS A 1 117 ? -23.046 7.017 10.614 1.00 55.84 117 HIS A N 1
ATOM 896 C CA . HIS A 1 117 ? -22.428 6.216 9.538 1.00 55.84 117 HIS A CA 1
ATOM 897 C C . HIS A 1 117 ? -20.889 6.119 9.618 1.00 55.84 117 HIS A C 1
ATOM 899 O O . HIS A 1 117 ? -20.292 5.314 8.913 1.00 55.84 117 HIS A O 1
ATOM 905 N N . ALA A 1 118 ? -20.244 6.918 10.473 1.00 61.97 118 ALA A N 1
ATOM 906 C CA . ALA A 1 118 ? -18.795 6.928 10.655 1.00 61.97 118 ALA A CA 1
ATOM 907 C C . ALA A 1 118 ? -18.305 6.066 11.833 1.00 61.97 118 ALA A C 1
ATOM 909 O O . ALA A 1 118 ? -17.129 5.721 11.866 1.00 61.97 118 ALA A O 1
ATOM 910 N N . ALA A 1 119 ? -19.162 5.710 12.796 1.00 72.12 119 ALA A N 1
ATOM 911 C CA . ALA A 1 119 ? -18.705 5.202 14.093 1.00 72.12 119 ALA A CA 1
ATOM 912 C C . ALA A 1 119 ? -17.982 3.847 14.019 1.00 72.12 119 ALA A C 1
ATOM 914 O O . ALA A 1 119 ? -16.918 3.686 14.610 1.00 72.12 119 ALA A O 1
ATOM 915 N N . ALA A 1 120 ? -18.505 2.911 13.228 1.00 84.50 120 ALA A N 1
ATOM 916 C CA . ALA A 1 120 ? -17.892 1.607 12.972 1.00 84.50 120 ALA A CA 1
ATOM 917 C C . ALA A 1 120 ? -17.361 1.526 11.535 1.00 84.50 120 ALA A C 1
ATOM 919 O O . ALA A 1 120 ? -17.667 0.578 10.810 1.00 84.50 120 ALA A O 1
ATOM 920 N N . SER A 1 121 ? -16.622 2.550 11.100 1.00 92.00 121 SER A N 1
ATOM 921 C CA . SER A 1 121 ? -16.056 2.608 9.751 1.00 92.00 121 SER A CA 1
ATOM 922 C C . SER A 1 121 ? -14.561 2.300 9.728 1.00 92.00 121 SER A C 1
ATOM 924 O O . SER A 1 121 ? -13.871 2.458 10.737 1.00 92.00 121 SER A O 1
ATOM 926 N N . ALA A 1 122 ? -14.045 1.907 8.560 1.00 92.19 122 ALA A N 1
ATOM 927 C CA . ALA A 1 122 ? -12.608 1.712 8.341 1.00 92.19 122 ALA A CA 1
ATOM 928 C C . ALA A 1 122 ? -11.787 2.946 8.755 1.00 92.19 122 ALA A C 1
ATOM 930 O O . ALA A 1 122 ? -10.686 2.809 9.284 1.00 92.19 122 ALA A O 1
ATOM 931 N N . GLN A 1 123 ? -12.339 4.152 8.580 1.00 92.50 123 GLN A N 1
ATOM 932 C CA . GLN A 1 123 ? -11.716 5.406 9.008 1.00 92.50 123 GLN A CA 1
ATOM 933 C C . GLN A 1 123 ? -11.469 5.453 10.524 1.00 92.50 123 GLN A C 1
ATOM 935 O O . GLN A 1 123 ? -10.460 5.998 10.957 1.00 92.50 123 GLN A O 1
ATOM 940 N N . THR A 1 124 ? -12.353 4.874 11.340 1.00 92.31 124 THR A N 1
ATOM 941 C CA . THR A 1 124 ? -12.190 4.844 12.803 1.00 92.31 124 THR A CA 1
ATOM 942 C C . THR A 1 124 ? -11.062 3.904 13.230 1.00 92.31 124 THR A C 1
ATOM 944 O O . THR A 1 124 ? -10.371 4.183 14.204 1.00 92.31 124 THR A O 1
ATOM 947 N N . LEU A 1 125 ? -10.859 2.797 12.507 1.00 93.81 125 LEU A N 1
ATOM 948 C CA . LEU A 1 125 ? -9.808 1.823 12.818 1.00 93.81 125 LEU A CA 1
ATOM 949 C C . LEU A 1 125 ? -8.430 2.256 12.297 1.00 93.81 125 LEU A C 1
ATOM 951 O O . LEU A 1 125 ? -7.439 2.124 13.012 1.00 93.81 125 LEU A O 1
ATOM 955 N N . TYR A 1 126 ? -8.367 2.742 11.057 1.00 94.19 126 TYR A N 1
ATOM 956 C CA . TYR A 1 126 ? -7.110 3.045 10.362 1.00 94.19 126 TYR A CA 1
ATOM 957 C C . TYR A 1 126 ? -6.757 4.537 10.331 1.00 94.19 126 TYR A C 1
ATOM 959 O O . TYR A 1 126 ? -5.699 4.905 9.832 1.00 94.19 126 TYR A O 1
ATOM 967 N N . GLY A 1 127 ? -7.632 5.416 10.826 1.00 93.12 127 GLY A N 1
ATOM 968 C CA . GLY A 1 127 ? -7.462 6.861 10.691 1.00 93.12 127 GLY A CA 1
ATOM 969 C C . GLY A 1 127 ? -7.645 7.332 9.246 1.00 93.12 127 GLY A C 1
ATOM 970 O O . GLY A 1 127 ? -8.400 6.742 8.469 1.00 93.12 127 GLY A O 1
ATOM 971 N N . SER A 1 128 ? -6.963 8.419 8.873 1.00 93.88 128 SER A N 1
ATOM 972 C CA . SER A 1 128 ? -6.964 8.930 7.496 1.00 93.88 128 SER A CA 1
ATOM 973 C C . SER A 1 128 ? -6.168 8.010 6.582 1.00 93.88 128 SER A C 1
ATOM 975 O O . SER A 1 128 ? -4.944 7.974 6.651 1.00 93.88 128 SER A O 1
ATOM 977 N N . HIS A 1 129 ? -6.860 7.272 5.713 1.00 96.25 129 HIS A N 1
ATOM 978 C CA . HIS A 1 129 ? -6.231 6.250 4.881 1.00 96.25 129 HIS A CA 1
ATOM 979 C C . HIS A 1 129 ? -6.885 6.106 3.501 1.00 96.25 129 HIS A C 1
ATOM 981 O O . HIS A 1 129 ? -8.012 6.543 3.243 1.00 96.25 129 HIS A O 1
ATOM 987 N N . SER A 1 130 ? -6.155 5.472 2.589 1.00 97.25 130 SER A N 1
ATOM 988 C CA . SER A 1 130 ? -6.644 4.995 1.300 1.00 97.25 130 SER A CA 1
ATOM 989 C C . SER A 1 130 ? -6.519 3.478 1.247 1.00 97.25 130 SER A C 1
ATOM 991 O O . SER A 1 130 ? -5.420 2.946 1.383 1.00 97.25 130 SER A O 1
ATOM 993 N N . SER A 1 131 ? -7.630 2.780 1.008 1.00 97.25 131 SER A N 1
ATOM 994 C CA . SER A 1 131 ? -7.630 1.321 0.867 1.00 97.25 131 SER A CA 1
ATOM 995 C C . SER A 1 131 ? -7.840 0.871 -0.571 1.00 97.25 131 SER A C 1
ATOM 997 O O . SER A 1 131 ? -8.655 1.447 -1.296 1.00 97.25 131 SER A O 1
ATOM 999 N N . PHE A 1 132 ? -7.146 -0.195 -0.965 1.00 98.19 132 PHE A N 1
ATOM 1000 C CA . PHE A 1 132 ? -7.230 -0.793 -2.293 1.00 98.19 132 PHE A CA 1
ATOM 1001 C C . PHE A 1 132 ? -7.323 -2.316 -2.205 1.00 98.19 132 PHE A C 1
ATOM 1003 O O . PHE A 1 132 ? -6.494 -2.942 -1.554 1.00 98.19 132 PHE A O 1
ATOM 1010 N N . THR A 1 133 ? -8.280 -2.927 -2.899 1.00 97.81 133 THR A N 1
ATOM 1011 C CA . THR A 1 133 ? -8.426 -4.392 -2.965 1.00 97.81 133 THR A CA 1
ATOM 1012 C C . THR A 1 133 ? -8.169 -4.922 -4.370 1.00 97.81 133 THR A C 1
ATOM 1014 O O . THR A 1 133 ? -8.387 -4.225 -5.369 1.00 97.81 133 THR A O 1
ATOM 1017 N N . HIS A 1 134 ? -7.700 -6.166 -4.450 1.00 97.56 134 HIS A N 1
ATOM 1018 C CA . HIS A 1 134 ? -7.586 -6.910 -5.695 1.00 97.56 134 HIS A CA 1
ATOM 1019 C C . HIS A 1 134 ? -7.744 -8.423 -5.435 1.00 97.56 134 HIS A C 1
ATOM 1021 O O . HIS A 1 134 ? -7.031 -8.960 -4.590 1.00 97.56 134 HIS A O 1
ATOM 1027 N N . PRO A 1 135 ? -8.573 -9.161 -6.205 1.00 95.94 135 PRO A N 1
ATOM 1028 C CA . PRO A 1 135 ? -8.855 -10.583 -5.945 1.00 95.94 135 PRO A CA 1
ATOM 1029 C C . PRO A 1 135 ? -7.640 -11.521 -5.971 1.00 95.94 135 PRO A C 1
ATOM 1031 O O . PRO A 1 135 ? -7.709 -12.638 -5.481 1.00 95.94 135 PRO A O 1
ATOM 1034 N N . ARG A 1 136 ? -6.539 -11.093 -6.598 1.00 96.00 136 ARG A N 1
ATOM 1035 C CA . ARG A 1 136 ? -5.299 -11.881 -6.739 1.00 96.00 136 ARG A CA 1
ATOM 1036 C C . ARG A 1 136 ? -4.118 -11.314 -5.953 1.00 96.00 136 ARG A C 1
ATOM 1038 O O . ARG A 1 136 ? -2.997 -11.754 -6.165 1.00 96.00 136 ARG A O 1
ATOM 1045 N N . PHE A 1 137 ? -4.357 -10.302 -5.120 1.00 97.12 137 PHE A N 1
ATOM 1046 C CA . PHE A 1 137 ? -3.339 -9.707 -4.259 1.00 97.12 137 PHE A CA 1
ATOM 1047 C C . PHE A 1 137 ? -3.835 -9.768 -2.812 1.00 97.12 137 PHE A C 1
ATOM 1049 O O . PHE A 1 137 ? -4.521 -8.862 -2.348 1.00 97.12 137 PHE A O 1
ATOM 1056 N N . GLN A 1 138 ? -3.533 -10.876 -2.137 1.00 96.62 138 GLN A N 1
ATOM 1057 C CA . GLN A 1 138 ? -3.952 -11.166 -0.762 1.00 96.62 138 GLN A CA 1
ATOM 1058 C C . GLN A 1 138 ? -2.751 -11.693 0.031 1.00 96.62 138 GLN A C 1
ATOM 1060 O O . GLN A 1 138 ? -1.878 -12.333 -0.561 1.00 96.62 138 GLN A O 1
ATOM 1065 N N . ARG A 1 139 ? -2.721 -11.438 1.345 1.00 95.88 139 ARG A N 1
ATOM 1066 C CA . ARG A 1 139 ? -1.572 -11.687 2.241 1.00 95.88 139 ARG A CA 1
ATOM 1067 C C . ARG A 1 139 ? -0.978 -13.094 2.141 1.00 95.88 139 ARG A C 1
ATOM 1069 O O . ARG A 1 139 ? 0.236 -13.232 2.183 1.00 95.88 139 ARG A O 1
ATOM 1076 N N . ASP A 1 140 ? -1.813 -14.109 1.949 1.00 93.00 140 ASP A N 1
ATOM 1077 C CA . ASP A 1 140 ? -1.383 -15.513 1.977 1.00 93.00 140 ASP A CA 1
ATOM 1078 C C . ASP A 1 140 ? -1.459 -16.194 0.596 1.00 93.00 140 ASP A C 1
ATOM 1080 O O . ASP A 1 140 ? -1.283 -17.404 0.472 1.00 93.00 140 ASP A O 1
ATOM 1084 N N . MET A 1 141 ? -1.706 -15.423 -0.470 1.00 92.88 141 MET A N 1
ATOM 1085 C CA . MET A 1 141 ? -1.923 -15.935 -1.832 1.00 92.88 141 MET A CA 1
ATOM 1086 C C . MET A 1 141 ? -0.823 -15.481 -2.805 1.00 92.88 141 MET A C 1
ATOM 1088 O O . MET A 1 141 ? -1.103 -15.047 -3.926 1.00 92.88 141 MET A O 1
ATOM 1092 N N . GLU A 1 142 ? 0.446 -15.602 -2.394 1.00 93.19 142 GLU A N 1
ATOM 1093 C CA . GLU A 1 142 ? 1.627 -15.211 -3.192 1.00 93.19 142 GLU A CA 1
ATOM 1094 C C . GLU A 1 142 ? 1.666 -15.903 -4.573 1.00 93.19 142 GLU A C 1
ATOM 1096 O O . GLU A 1 142 ? 2.096 -15.324 -5.572 1.00 93.19 142 GLU A O 1
ATOM 1101 N N . THR A 1 143 ? 1.124 -17.118 -4.673 1.00 92.44 143 THR A N 1
ATOM 1102 C CA . THR A 1 143 ? 1.068 -17.910 -5.914 1.00 92.44 143 THR A CA 1
ATOM 1103 C C . THR A 1 143 ? 0.214 -17.281 -7.019 1.00 92.44 143 THR A C 1
ATOM 1105 O O . THR A 1 143 ? 0.375 -17.628 -8.189 1.00 92.44 143 THR A O 1
ATOM 1108 N N . LEU A 1 144 ? -0.676 -16.338 -6.690 1.00 93.38 144 LEU A N 1
ATOM 1109 C CA . LEU A 1 144 ? -1.525 -15.658 -7.671 1.00 93.38 144 LEU A CA 1
ATOM 1110 C C . LEU A 1 144 ? -0.842 -14.449 -8.325 1.00 93.38 144 LEU A C 1
ATOM 1112 O O . LEU A 1 144 ? -1.260 -14.021 -9.410 1.00 93.38 144 LEU A O 1
ATOM 1116 N N . LEU A 1 145 ? 0.218 -13.919 -7.709 1.00 94.00 145 LEU A N 1
ATOM 1117 C CA . LEU A 1 145 ? 0.921 -12.713 -8.154 1.00 94.00 145 LEU A CA 1
ATOM 1118 C C . LEU A 1 145 ? 1.477 -12.794 -9.587 1.00 94.00 145 LEU A C 1
ATOM 1120 O O . LEU A 1 145 ? 1.310 -11.815 -10.319 1.00 94.00 145 LEU A O 1
ATOM 1124 N N . PRO A 1 146 ? 2.046 -13.924 -10.064 1.00 93.38 146 PRO A N 1
ATOM 1125 C CA . PRO A 1 146 ? 2.554 -14.023 -11.438 1.00 93.38 146 PRO A CA 1
ATOM 1126 C C . PRO A 1 146 ? 1.465 -13.847 -12.510 1.00 93.38 146 PRO A C 1
ATOM 1128 O O . PRO A 1 146 ? 1.723 -13.484 -13.656 1.00 93.38 146 PRO A O 1
ATOM 1131 N N . SER A 1 147 ? 0.197 -14.073 -12.160 1.00 91.31 147 SER A N 1
ATOM 1132 C CA . SER A 1 147 ? -0.911 -13.875 -13.099 1.00 91.31 147 SER A CA 1
ATOM 1133 C C . SER A 1 147 ? -1.326 -12.399 -13.240 1.00 91.31 147 SER A C 1
ATOM 1135 O O . SER A 1 147 ? -2.096 -12.051 -14.147 1.00 91.31 147 SER A O 1
ATOM 1137 N N . MET A 1 148 ? -0.852 -11.514 -12.354 1.00 93.81 148 MET A N 1
ATOM 1138 C CA . MET A 1 148 ? -1.215 -10.099 -12.338 1.00 93.81 148 MET A CA 1
ATOM 1139 C C . MET A 1 148 ? -0.471 -9.324 -13.423 1.00 93.81 148 MET A C 1
ATOM 1141 O O . MET A 1 148 ? 0.733 -9.086 -13.358 1.00 93.81 148 MET A O 1
ATOM 1145 N N . LYS A 1 149 ? -1.227 -8.872 -14.422 1.00 90.62 149 LYS A N 1
ATOM 1146 C CA . LYS A 1 149 ? -0.723 -8.074 -15.540 1.00 90.62 149 LYS A CA 1
ATOM 1147 C C . LYS A 1 149 ? -1.370 -6.691 -15.526 1.00 90.62 149 LYS A C 1
ATOM 1149 O O . LYS A 1 149 ? -2.536 -6.581 -15.136 1.00 90.62 149 LYS A O 1
ATOM 1154 N N . PRO A 1 150 ? -0.654 -5.645 -15.971 1.00 92.81 150 PRO A N 1
ATOM 1155 C CA . PRO A 1 150 ? -1.263 -4.340 -16.140 1.00 92.81 150 PRO A CA 1
ATOM 1156 C C . PRO A 1 150 ? -2.413 -4.449 -17.145 1.00 92.81 150 PRO A C 1
ATOM 1158 O O . PRO A 1 150 ? -2.328 -5.153 -18.155 1.00 92.81 150 PRO A O 1
ATOM 1161 N N . ARG A 1 151 ? -3.507 -3.747 -16.867 1.00 89.50 151 ARG A N 1
ATOM 1162 C CA . ARG A 1 151 ? -4.647 -3.632 -17.767 1.00 89.50 151 ARG A CA 1
ATOM 1163 C C . ARG A 1 151 ? -4.163 -3.059 -19.094 1.00 89.50 151 ARG A C 1
ATOM 1165 O O . ARG A 1 151 ? -3.518 -2.011 -19.126 1.00 89.50 151 ARG A O 1
ATOM 1172 N N . SER A 1 152 ? -4.498 -3.743 -20.189 1.00 71.56 152 SER A N 1
ATOM 1173 C CA . SER A 1 152 ? -4.252 -3.233 -21.538 1.00 71.56 152 SER A CA 1
ATOM 1174 C C . SER A 1 152 ? -4.877 -1.843 -21.667 1.00 71.56 152 SER A C 1
ATOM 1176 O O . SER A 1 152 ? -6.043 -1.643 -21.316 1.00 71.56 152 SER A O 1
ATOM 1178 N N . SER A 1 153 ? -4.104 -0.883 -22.167 1.00 56.12 153 SER A N 1
ATOM 1179 C CA . SER A 1 153 ? -4.506 0.499 -22.427 1.00 56.12 153 SER A CA 1
ATOM 1180 C C . SER A 1 153 ? -5.479 0.610 -23.608 1.00 56.12 153 SER A C 1
ATOM 1182 O O . SER A 1 153 ? -5.330 1.482 -24.464 1.00 56.12 153 SER A O 1
ATOM 1184 N N . LYS A 1 154 ? -6.512 -0.243 -23.682 1.00 49.22 154 LYS A N 1
ATOM 1185 C CA . LYS A 1 154 ? -7.644 0.014 -24.577 1.00 49.22 154 LYS A CA 1
ATOM 1186 C C . LYS A 1 154 ? -8.284 1.323 -24.120 1.00 49.22 154 LYS A C 1
ATOM 1188 O O . LYS A 1 154 ? -8.994 1.362 -23.117 1.00 49.22 154 LYS A O 1
ATOM 1193 N N . LYS A 1 155 ? -7.947 2.399 -24.842 1.00 41.62 155 LYS A N 1
ATOM 1194 C CA . LYS A 1 155 ? -8.535 3.740 -24.755 1.00 41.62 155 LYS A CA 1
ATOM 1195 C C . LYS A 1 155 ? -10.033 3.592 -24.462 1.00 41.62 155 LYS A C 1
ATOM 1197 O O . LYS A 1 155 ? -10.705 2.903 -25.234 1.00 41.62 155 LYS A O 1
ATOM 1202 N N . PRO A 1 156 ? -10.581 4.209 -23.404 1.00 42.19 156 PRO A N 1
ATOM 1203 C CA . PRO A 1 156 ? -12.025 4.291 -23.290 1.00 42.19 156 PRO A CA 1
ATOM 1204 C C . PRO A 1 156 ? -12.544 5.035 -24.528 1.00 42.19 156 PRO A C 1
ATOM 1206 O O . PRO A 1 156 ? -12.116 6.155 -24.817 1.00 42.19 156 PRO A O 1
ATOM 1209 N N . LYS A 1 157 ? -13.423 4.386 -25.301 1.00 42.88 157 LYS A N 1
ATOM 1210 C CA . LYS A 1 157 ? -14.196 5.037 -26.363 1.00 42.88 157 LYS A CA 1
ATOM 1211 C C . LYS A 1 157 ? -15.048 6.085 -25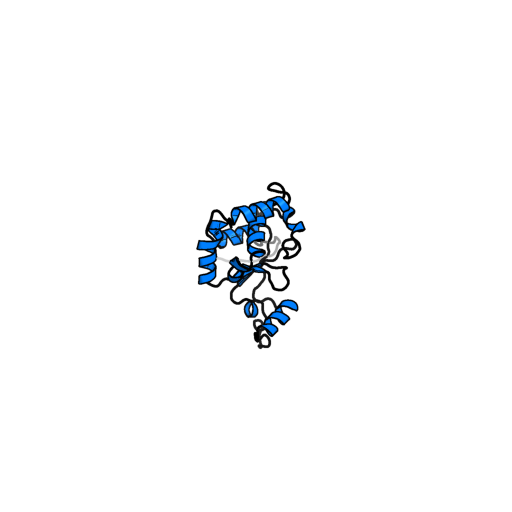.648 1.00 42.88 157 LYS A C 1
ATOM 1213 O O . LYS A 1 157 ? -15.951 5.729 -24.899 1.00 42.88 157 LYS A O 1
ATOM 1218 N N . ARG A 1 158 ? -14.698 7.364 -25.799 1.00 35.72 158 ARG A N 1
ATOM 1219 C CA . ARG A 1 158 ? -15.493 8.491 -25.305 1.00 35.72 158 ARG A CA 1
ATOM 1220 C C . ARG A 1 158 ? -16.887 8.350 -25.918 1.00 35.72 158 ARG A C 1
ATOM 1222 O O . ARG A 1 158 ? -17.044 8.569 -27.113 1.00 35.72 158 ARG A O 1
ATOM 1229 N N . ALA A 1 159 ? -17.862 7.913 -25.125 1.00 44.12 159 ALA A N 1
ATOM 1230 C CA . ALA A 1 159 ? -19.260 7.984 -25.508 1.00 44.12 159 ALA A CA 1
ATOM 1231 C C . ALA A 1 159 ? -19.622 9.471 -25.532 1.00 44.12 159 ALA A C 1
ATOM 1233 O O . ALA A 1 159 ? -19.695 10.126 -24.493 1.00 44.12 159 ALA A O 1
ATOM 1234 N N . THR A 1 160 ? -19.743 10.032 -26.730 1.00 41.78 160 THR A N 1
ATOM 1235 C CA . THR A 1 160 ? -20.361 11.336 -26.940 1.00 41.78 160 THR A CA 1
ATOM 1236 C C . THR A 1 160 ? -21.847 11.185 -26.656 1.00 41.78 160 THR A C 1
ATOM 1238 O O . THR A 1 160 ? -22.604 10.727 -27.506 1.00 41.78 160 THR A O 1
ATOM 1241 N N . ALA A 1 161 ? -22.251 11.532 -25.438 1.00 46.53 161 ALA A N 1
ATOM 1242 C CA . ALA A 1 161 ? -23.624 11.904 -25.161 1.00 46.53 161 ALA A CA 1
ATOM 1243 C C . ALA A 1 161 ? -23.814 13.347 -25.653 1.00 46.53 161 ALA A C 1
ATOM 1245 O O . ALA A 1 161 ? -23.290 14.283 -25.053 1.00 46.53 161 ALA A O 1
ATOM 1246 N N . SER A 1 162 ? -24.529 13.514 -26.761 1.00 38.84 162 SER A N 1
ATOM 1247 C CA . SER A 1 162 ? -25.222 14.757 -27.099 1.00 38.84 162 SER A CA 1
ATOM 1248 C C . SER A 1 162 ? -26.695 14.420 -27.267 1.00 38.84 162 SER A C 1
ATOM 1250 O O . SER A 1 162 ? -27.058 13.465 -27.952 1.00 38.84 162 SER A O 1
ATOM 1252 N N . ALA A 1 163 ? -27.495 15.171 -26.528 1.00 42.00 163 ALA A N 1
ATOM 1253 C CA . ALA A 1 163 ? -28.890 14.947 -26.234 1.00 42.00 163 ALA A CA 1
ATOM 1254 C C . ALA A 1 163 ? -29.822 15.150 -27.441 1.00 42.00 163 ALA A C 1
ATOM 1256 O O . ALA A 1 163 ? -29.555 15.969 -28.311 1.00 42.00 163 ALA A O 1
ATOM 1257 N N . ALA A 1 164 ? -30.915 14.383 -27.400 1.00 39.91 164 ALA A N 1
ATOM 1258 C CA . ALA A 1 164 ? -32.314 14.761 -27.618 1.00 39.91 164 ALA A CA 1
ATOM 1259 C C . ALA A 1 164 ? -32.698 15.704 -28.778 1.00 39.91 164 ALA A C 1
ATOM 1261 O O . ALA A 1 164 ? -32.328 16.872 -28.816 1.00 39.91 164 ALA A O 1
ATOM 1262 N N . GLY A 1 165 ? -33.615 15.201 -29.613 1.00 34.03 165 GLY A N 1
ATOM 1263 C CA . GLY A 1 165 ? -34.439 15.993 -30.525 1.00 34.03 165 GLY A CA 1
ATOM 1264 C C . GLY A 1 165 ? -35.335 15.136 -31.425 1.00 34.03 165 GLY A C 1
ATOM 1265 O O . GLY A 1 165 ? -35.149 15.122 -32.634 1.00 34.03 165 GLY A O 1
ATOM 1266 N N . ALA A 1 166 ? -36.273 14.387 -30.831 1.00 40.41 166 ALA A N 1
ATOM 1267 C CA . ALA A 1 166 ? -37.500 13.925 -31.503 1.00 40.41 166 ALA A CA 1
ATOM 1268 C C . ALA A 1 166 ? -38.319 15.159 -31.943 1.00 40.41 166 ALA A C 1
ATOM 1270 O O . ALA A 1 166 ? -38.197 16.200 -31.310 1.00 40.41 166 ALA A O 1
ATOM 1271 N N . GLY A 1 167 ? -39.187 15.188 -32.947 1.00 35.03 167 GLY A N 1
ATOM 1272 C CA . GLY A 1 167 ? -39.782 14.225 -33.866 1.00 35.03 167 GLY A CA 1
ATOM 1273 C C . GLY A 1 167 ? -40.798 15.029 -34.704 1.00 35.03 167 GLY A C 1
ATOM 1274 O O . GLY A 1 167 ? -41.286 16.063 -34.250 1.00 35.03 167 GLY A O 1
ATOM 1275 N N . ALA A 1 168 ? -41.059 14.607 -35.939 1.00 39.31 168 ALA A N 1
ATOM 1276 C CA . ALA A 1 168 ? -41.941 15.288 -36.889 1.00 39.31 168 ALA A CA 1
ATOM 1277 C C . ALA A 1 168 ? -43.412 14.828 -36.791 1.00 39.31 168 ALA A C 1
ATOM 1279 O O . ALA A 1 168 ? -43.647 13.645 -36.548 1.00 39.31 168 ALA A O 1
ATOM 1280 N N . ASN A 1 169 ? -44.339 15.773 -37.037 1.00 37.38 169 ASN A N 1
ATOM 1281 C CA . ASN A 1 169 ? -45.752 15.719 -37.507 1.00 37.38 169 ASN A CA 1
ATOM 1282 C C . ASN A 1 169 ? -46.589 16.753 -36.726 1.00 37.38 169 ASN A C 1
ATOM 1284 O O . ASN A 1 169 ? -46.410 16.867 -35.522 1.00 37.38 169 ASN A O 1
ATOM 1288 N N . GLY A 1 170 ? -47.539 17.516 -37.267 1.00 33.81 170 GLY A N 1
ATOM 1289 C CA . GLY A 1 170 ? -48.164 17.614 -38.587 1.00 33.81 170 GLY A CA 1
ATOM 1290 C C . GLY A 1 170 ? -49.446 18.471 -38.453 1.00 33.81 170 GLY A C 1
ATOM 1291 O O . GLY A 1 170 ? -50.095 18.413 -37.417 1.00 33.81 170 GLY A O 1
ATOM 1292 N N . GLU A 1 171 ? -49.756 19.261 -39.488 1.00 34.41 171 GLU A N 1
ATOM 1293 C CA . GLU A 1 171 ? -51.103 19.597 -40.009 1.00 34.41 171 GLU A CA 1
ATOM 1294 C C . GLU A 1 171 ? -52.222 20.169 -39.091 1.00 34.41 171 GLU A C 1
ATOM 1296 O O . GLU A 1 171 ? -52.797 19.437 -38.292 1.00 34.41 171 GLU A O 1
ATOM 1301 N N . LYS A 1 172 ? -52.631 21.441 -39.312 1.00 39.25 172 LYS A N 1
ATOM 1302 C CA . LYS A 1 172 ? -53.984 21.908 -39.756 1.00 39.25 172 LYS A CA 1
ATOM 1303 C C . LYS A 1 172 ? -54.321 23.360 -39.360 1.00 39.25 172 LYS A C 1
ATOM 1305 O O . LYS A 1 172 ? -54.152 23.727 -38.206 1.00 39.25 172 LYS A O 1
ATOM 1310 N N . GLY A 1 173 ? -54.991 24.053 -40.294 1.00 36.66 173 GLY A N 1
ATOM 1311 C CA . GLY A 1 173 ? -56.029 25.078 -40.050 1.00 36.66 173 GLY A CA 1
ATOM 1312 C C . GLY A 1 173 ? -55.508 26.518 -39.972 1.00 36.66 173 GLY A C 1
ATOM 1313 O O . GLY A 1 173 ? -54.807 26.828 -39.024 1.00 36.66 173 GLY A O 1
ATOM 1314 N N . ASP A 1 174 ? -55.624 27.362 -41.001 1.00 35.88 174 ASP A N 1
ATOM 1315 C CA . ASP A 1 174 ? -56.825 28.064 -41.517 1.00 35.88 174 ASP A CA 1
ATOM 1316 C C . ASP A 1 174 ? -57.193 29.331 -40.710 1.00 35.88 174 ASP A C 1
ATOM 1318 O O . ASP A 1 174 ? -57.067 29.345 -39.488 1.00 35.88 174 ASP A O 1
ATOM 1322 N N . SER A 1 175 ? -57.688 30.337 -41.443 1.00 44.97 175 SER A N 1
ATOM 1323 C CA . SER A 1 175 ? -58.371 31.594 -41.066 1.00 44.97 175 SER A CA 1
ATOM 1324 C C . SER A 1 175 ? -57.563 32.876 -40.751 1.00 44.97 175 SER A C 1
ATOM 1326 O O . SER A 1 175 ? -56.868 32.959 -39.743 1.00 44.97 175 SER A O 1
ATOM 1328 N N . ASP A 1 176 ? -57.769 33.856 -41.656 1.00 40.97 176 ASP A N 1
ATOM 1329 C CA . ASP A 1 176 ? -57.994 35.313 -41.487 1.00 40.97 176 ASP A CA 1
ATOM 1330 C C . ASP A 1 176 ? -56.901 36.183 -40.825 1.00 40.97 176 ASP A C 1
ATOM 1332 O O . ASP A 1 176 ? -56.290 35.798 -39.841 1.00 40.97 176 ASP A O 1
ATOM 1336 N N . GLY A 1 177 ? -56.564 37.402 -41.257 1.00 40.41 177 GLY A N 1
ATOM 1337 C CA . GLY A 1 177 ? -57.180 38.405 -42.130 1.00 40.41 177 GLY A CA 1
ATOM 1338 C C . GLY A 1 177 ? -56.698 39.798 -41.651 1.00 40.41 177 GLY A C 1
ATOM 1339 O O . GLY A 1 177 ? -56.339 39.923 -40.483 1.00 40.41 177 GLY A O 1
ATOM 1340 N N . GLU A 1 178 ? -56.713 40.798 -42.548 1.00 44.97 178 GLU A N 1
ATOM 1341 C CA . GLU A 1 178 ? -56.704 42.269 -42.294 1.00 44.97 178 GLU A CA 1
ATOM 1342 C C . GLU A 1 178 ? -55.364 42.907 -41.828 1.00 44.97 178 GLU A C 1
ATOM 1344 O O . GLU A 1 178 ? -54.783 42.531 -40.815 1.00 44.97 178 GLU A O 1
ATOM 1349 N N . ASP A 1 179 ? -54.677 43.710 -42.654 1.00 47.69 179 ASP A N 1
ATOM 1350 C CA . ASP A 1 179 ? -54.914 45.121 -43.070 1.00 47.69 179 ASP A CA 1
ATOM 1351 C C . ASP A 1 179 ? -54.456 46.168 -42.029 1.00 47.69 179 ASP A C 1
ATOM 1353 O O . ASP A 1 179 ? -55.119 46.378 -41.019 1.00 47.69 179 ASP A O 1
ATOM 1357 N N . GLU A 1 180 ? -53.295 46.796 -42.279 1.00 47.50 180 GLU A N 1
ATOM 1358 C CA . GLU A 1 180 ? -53.056 48.251 -42.503 1.00 47.50 180 GLU A CA 1
ATOM 1359 C C . GLU A 1 180 ? -51.552 48.592 -42.494 1.00 47.50 180 GLU A C 1
ATOM 1361 O O . GLU A 1 180 ? -50.826 48.187 -41.555 1.00 47.50 180 GLU A O 1
#

Secondary structure (DSSP, 8-state):
--HHHHHHHHHHHTTHHHHS-HHHHHHHHHHH-HHHHTTTEEE-TTSSEEEEE--HHHHHHIIIIIHHHHSS---HHHHHHHHHHTT-EEEPTTSBP-HHHHHHHHHTT-----SSTTTTBHHHHH-SEEEEE-TT--TT-GGGGGG--PPP----------------------------